Protein AF-A0A376KJU6-F1 (afdb_monomer)

Structure (mmCIF, N/CA/C/O backbone):
data_AF-A0A376KJU6-F1
#
_entry.id   AF-A0A376KJU6-F1
#
loop_
_atom_site.group_PDB
_atom_site.id
_atom_site.type_symbol
_atom_site.label_atom_id
_atom_site.label_alt_id
_atom_site.label_comp_id
_atom_site.label_asym_id
_atom_site.label_entity_id
_atom_site.label_seq_id
_atom_site.pdbx_PDB_ins_code
_atom_site.Cartn_x
_atom_site.Cartn_y
_atom_site.Cartn_z
_atom_site.occupancy
_atom_site.B_iso_or_equiv
_atom_site.auth_seq_id
_atom_site.auth_comp_id
_atom_site.auth_asym_id
_atom_site.auth_atom_id
_atom_site.pdbx_PDB_model_num
ATOM 1 N N . MET A 1 1 ? -29.543 -11.548 31.872 1.00 38.09 1 MET A N 1
ATOM 2 C CA . MET A 1 1 ? -29.507 -11.248 30.421 1.00 38.09 1 MET A CA 1
ATOM 3 C C . MET A 1 1 ? -29.127 -9.783 30.228 1.00 38.09 1 MET A C 1
ATOM 5 O O . MET A 1 1 ? -29.983 -8.922 30.376 1.00 38.09 1 MET A O 1
ATOM 9 N N . ARG A 1 2 ? -27.843 -9.472 29.998 1.00 49.00 2 ARG A N 1
ATOM 10 C CA . ARG A 1 2 ? -27.396 -8.088 29.753 1.00 49.00 2 ARG A CA 1
ATOM 11 C C . ARG A 1 2 ? -27.565 -7.763 28.267 1.00 49.00 2 ARG A C 1
ATOM 13 O O . ARG A 1 2 ? -26.957 -8.410 27.420 1.00 49.00 2 ARG A O 1
ATO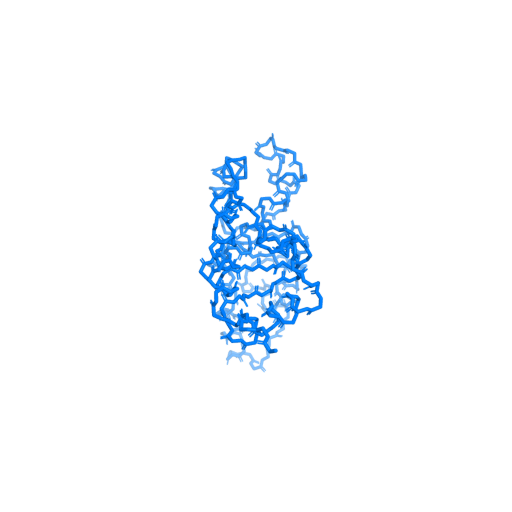M 20 N N . ARG A 1 3 ? -28.429 -6.789 27.960 1.00 47.38 3 ARG A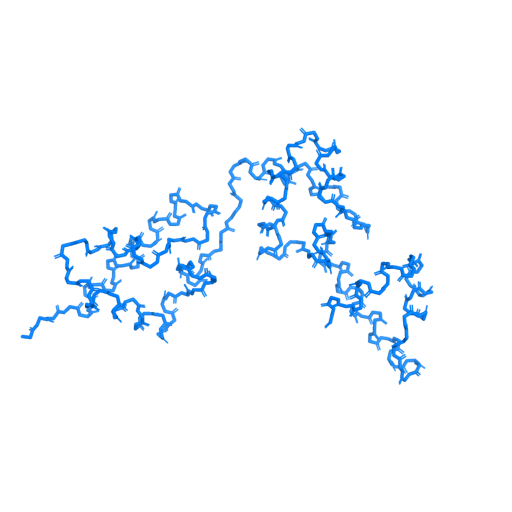 N 1
ATOM 21 C CA . ARG A 1 3 ? -28.580 -6.188 26.628 1.00 47.38 3 ARG A CA 1
ATOM 22 C C . ARG A 1 3 ? -27.303 -5.403 26.305 1.00 47.38 3 ARG A C 1
ATOM 24 O O . ARG A 1 3 ? -27.213 -4.239 26.669 1.00 47.38 3 ARG A O 1
ATOM 31 N N . LEU A 1 4 ? -26.333 -6.036 25.651 1.00 55.53 4 LEU A N 1
ATOM 32 C CA . LEU A 1 4 ? -25.157 -5.354 25.100 1.00 55.53 4 LEU A CA 1
ATOM 33 C C . LEU A 1 4 ? -25.143 -5.116 23.568 1.00 55.53 4 LEU A C 1
ATOM 35 O O . LEU A 1 4 ? -24.264 -4.377 23.136 1.00 55.53 4 LEU A O 1
ATOM 39 N N . PRO A 1 5 ? -26.034 -5.667 22.707 1.00 56.03 5 PRO A N 1
ATOM 40 C CA . PRO A 1 5 ? -25.669 -5.773 21.292 1.00 56.03 5 PRO A CA 1
ATOM 41 C C . PRO A 1 5 ? -25.723 -4.454 20.508 1.00 56.03 5 PRO A C 1
ATOM 43 O O . PRO A 1 5 ? -24.970 -4.304 19.563 1.00 56.03 5 PRO A O 1
ATOM 46 N N . LEU A 1 6 ? -26.574 -3.486 20.872 1.00 60.09 6 LEU A N 1
ATOM 47 C CA . LEU A 1 6 ? -26.764 -2.278 20.047 1.00 60.09 6 LEU A CA 1
ATOM 48 C C . LEU A 1 6 ? -25.939 -1.075 20.526 1.00 60.09 6 LEU A C 1
ATOM 50 O O . LEU A 1 6 ? -25.341 -0.380 19.713 1.00 60.09 6 LEU A O 1
ATOM 54 N N . ALA A 1 7 ? -25.857 -0.851 21.841 1.00 69.50 7 ALA A N 1
ATOM 55 C CA . ALA A 1 7 ? -25.076 0.260 22.394 1.00 69.50 7 ALA A CA 1
ATOM 56 C C . ALA A 1 7 ? -23.557 0.013 22.307 1.00 69.50 7 ALA A C 1
ATOM 58 O O . ALA A 1 7 ? -22.789 0.958 22.140 1.00 69.50 7 ALA A O 1
ATOM 59 N N . GLY A 1 8 ? -23.127 -1.253 22.398 1.00 76.25 8 GLY A N 1
ATOM 60 C CA . GLY A 1 8 ? -21.720 -1.635 22.262 1.00 76.25 8 GLY A CA 1
ATOM 61 C C . GLY A 1 8 ? -21.186 -1.423 20.844 1.00 76.25 8 GLY A C 1
ATOM 62 O O . GLY A 1 8 ? -20.090 -0.894 20.692 1.00 76.25 8 GLY A O 1
ATOM 63 N N . ASN A 1 9 ? -21.984 -1.757 19.821 1.00 85.00 9 ASN A N 1
ATOM 64 C CA . ASN A 1 9 ? -21.596 -1.604 18.415 1.00 85.00 9 ASN A CA 1
ATOM 65 C C . ASN A 1 9 ? -21.314 -0.147 18.055 1.00 85.00 9 ASN A C 1
ATOM 67 O O . ASN A 1 9 ? -20.234 0.149 17.553 1.00 85.00 9 ASN A O 1
ATOM 71 N N . GLY A 1 10 ? -22.250 0.760 18.365 1.00 88.88 10 GLY A N 1
ATOM 72 C CA . GLY A 1 10 ? -22.071 2.189 18.087 1.00 88.88 10 GLY A CA 1
ATOM 73 C C . GLY A 1 10 ? -20.802 2.734 18.742 1.00 88.88 10 GLY A C 1
ATOM 74 O O . GLY A 1 10 ? -19.974 3.344 18.079 1.00 88.88 10 GLY A O 1
ATOM 75 N N . LYS A 1 11 ? -20.560 2.378 20.011 1.00 92.25 11 LYS A N 1
ATOM 76 C CA . LYS A 1 11 ? -19.362 2.824 20.730 1.00 92.25 11 LYS A CA 1
ATOM 77 C C . LYS A 1 11 ? -18.054 2.299 20.127 1.00 92.25 11 LYS A C 1
ATOM 79 O O . LYS A 1 11 ? -17.064 3.029 20.119 1.00 92.25 11 LYS A O 1
ATOM 84 N N . ILE A 1 12 ? -18.026 1.057 19.639 1.00 94.25 12 ILE A N 1
ATOM 85 C CA . ILE A 1 12 ? -16.854 0.498 18.948 1.00 94.25 12 ILE A CA 1
ATOM 86 C C . ILE A 1 12 ? -16.606 1.239 17.629 1.00 94.25 12 ILE A C 1
ATOM 88 O O . ILE A 1 12 ? -15.467 1.628 17.381 1.00 94.25 12 ILE A O 1
ATOM 92 N N . LEU A 1 13 ? -17.646 1.468 16.820 1.00 94.50 13 LEU A N 1
ATOM 93 C CA . LEU A 1 13 ? -17.521 2.179 15.542 1.00 94.50 13 LEU A CA 1
ATOM 94 C C . LEU A 1 13 ? -17.066 3.628 15.740 1.00 94.50 13 LEU A C 1
ATOM 96 O O . LEU A 1 13 ? -16.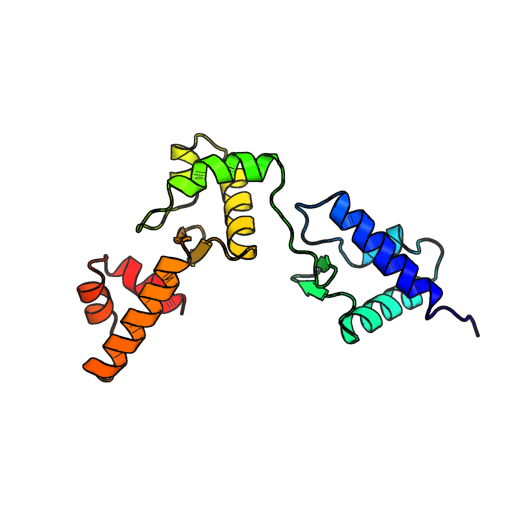116 4.048 15.088 1.00 94.50 13 LEU A O 1
ATOM 100 N N . ASP A 1 14 ? -17.659 4.352 16.691 1.00 94.69 14 ASP A N 1
ATOM 101 C CA . ASP A 1 14 ? -17.291 5.740 16.996 1.00 94.69 14 ASP A CA 1
ATOM 102 C C . ASP A 1 14 ? -15.840 5.842 17.492 1.00 94.69 14 ASP A C 1
ATOM 104 O O . ASP A 1 14 ? -15.083 6.731 17.092 1.00 94.69 14 ASP A O 1
ATOM 108 N N . THR A 1 15 ? -15.419 4.895 18.339 1.00 95.31 15 THR A N 1
ATOM 109 C CA . THR A 1 15 ? -14.033 4.820 18.829 1.00 95.31 15 THR A CA 1
ATOM 110 C C . THR A 1 15 ? -13.061 4.536 17.686 1.00 95.31 15 THR A C 1
ATOM 112 O O . THR A 1 15 ? -11.984 5.129 17.626 1.00 95.31 15 THR A O 1
ATOM 115 N N . LEU A 1 16 ? -13.434 3.637 16.774 1.00 93.88 16 LEU A N 1
ATOM 116 C CA . LEU A 1 16 ? -12.627 3.281 15.614 1.00 93.88 16 LEU A CA 1
ATOM 117 C C . LEU A 1 16 ? -12.527 4.449 14.617 1.00 93.88 16 LEU A C 1
ATOM 119 O O . LEU A 1 16 ? -11.437 4.729 14.126 1.00 93.88 16 LEU A O 1
ATOM 123 N N . ALA A 1 17 ? -13.619 5.182 14.383 1.00 92.62 17 ALA A N 1
ATOM 124 C CA . ALA A 1 17 ? -13.624 6.407 13.580 1.00 92.62 17 ALA A CA 1
ATOM 125 C C . ALA A 1 17 ? -12.705 7.480 14.185 1.00 92.62 17 ALA A C 1
ATOM 127 O O . ALA A 1 17 ? -11.826 8.001 13.500 1.00 92.62 17 ALA A O 1
ATOM 128 N N . THR A 1 18 ? -12.834 7.729 15.492 1.00 93.81 18 THR A 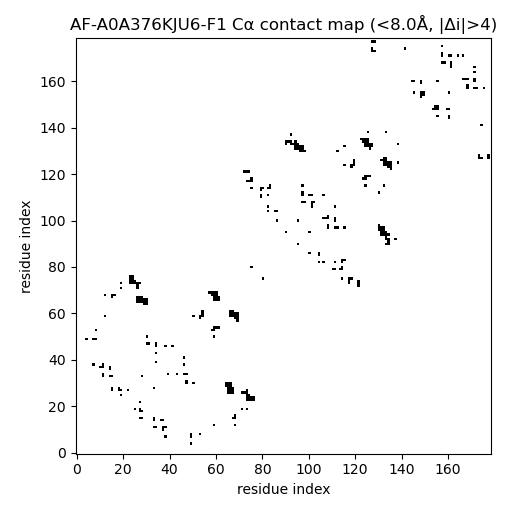N 1
ATOM 129 C CA . THR A 1 18 ? -11.978 8.680 16.224 1.00 93.81 18 THR A CA 1
ATOM 130 C C . THR A 1 18 ? -10.500 8.296 16.122 1.00 93.81 18 THR A C 1
ATOM 132 O O . THR A 1 18 ? -9.643 9.160 15.946 1.00 93.81 18 THR A O 1
ATOM 135 N N . TYR A 1 19 ? -10.183 6.999 16.199 1.00 92.12 19 TYR A N 1
ATOM 136 C CA . TYR A 1 19 ? -8.812 6.523 16.034 1.00 92.12 19 TYR A CA 1
ATOM 137 C C . TYR A 1 19 ? -8.257 6.839 14.650 1.00 92.12 19 TYR A C 1
ATOM 139 O O . TYR A 1 19 ? -7.151 7.354 14.544 1.00 92.12 19 TYR A O 1
ATOM 147 N N . HIS A 1 20 ? -9.018 6.561 13.592 1.00 89.38 20 HIS A N 1
ATOM 148 C CA . HIS A 1 20 ? -8.584 6.847 12.226 1.00 89.38 20 HIS A CA 1
ATOM 149 C C . HIS A 1 20 ? -8.387 8.340 11.968 1.00 89.38 20 HIS A C 1
ATOM 151 O O . HIS A 1 20 ? -7.469 8.718 11.246 1.00 89.38 20 HIS A O 1
ATOM 157 N N . GLU A 1 21 ? -9.203 9.204 12.575 1.00 86.38 21 GLU A N 1
ATOM 158 C CA . GLU A 1 21 ? -9.012 10.653 12.477 1.00 86.38 21 GLU A CA 1
ATOM 159 C C . GLU A 1 21 ? -7.711 11.117 13.139 1.00 86.38 21 GLU A C 1
ATOM 161 O O . GLU A 1 21 ? -7.051 12.015 12.610 1.00 86.38 21 GLU A O 1
ATOM 166 N N . GLN A 1 22 ? -7.344 10.497 14.265 1.00 86.62 22 GLN A N 1
ATOM 167 C CA . GLN A 1 22 ? -6.120 10.785 15.021 1.00 86.62 22 GLN A CA 1
ATOM 168 C C . GLN A 1 22 ? -4.868 10.153 14.395 1.00 86.62 22 GLN A C 1
ATOM 170 O O . GLN A 1 22 ? -3.781 10.713 14.513 1.00 86.62 22 GLN A O 1
ATOM 175 N N . HIS A 1 23 ? -5.026 9.014 13.720 1.00 83.06 23 HIS A N 1
ATOM 176 C CA . HIS A 1 23 ? -3.956 8.181 13.171 1.00 83.06 23 HIS A CA 1
ATOM 177 C C . HIS A 1 23 ? -4.234 7.855 11.699 1.00 83.06 23 HIS A C 1
ATOM 179 O O . HIS A 1 23 ? -4.439 6.700 11.322 1.00 83.06 23 HIS A O 1
ATOM 185 N N . ARG A 1 24 ? -4.294 8.892 10.855 1.00 76.31 24 ARG A N 1
ATOM 186 C CA . ARG A 1 24 ? -4.692 8.765 9.436 1.00 76.31 24 ARG A CA 1
ATOM 187 C C . ARG A 1 24 ? -3.751 7.895 8.610 1.00 76.31 24 ARG A C 1
ATOM 189 O O . ARG A 1 24 ? -4.155 7.370 7.577 1.00 76.31 24 ARG A O 1
ATOM 196 N N . ASP A 1 25 ? -2.512 7.782 9.051 1.00 71.62 25 ASP A N 1
ATOM 197 C CA . ASP A 1 25 ? -1.435 7.006 8.453 1.00 71.62 25 ASP A CA 1
ATOM 198 C C . ASP A 1 25 ? -1.398 5.551 8.931 1.00 71.62 25 ASP A C 1
ATOM 200 O O . ASP A 1 25 ? -0.737 4.710 8.319 1.00 71.62 25 ASP A O 1
ATOM 204 N N . GLU A 1 26 ? -2.136 5.222 9.992 1.00 80.38 26 GLU A N 1
ATOM 205 C CA . GLU A 1 26 ? -2.237 3.855 10.473 1.00 80.38 26 GLU A CA 1
ATOM 206 C C . GLU A 1 26 ? -3.371 3.093 9.765 1.00 80.38 26 GLU A C 1
ATOM 208 O O . GLU A 1 26 ? -4.462 3.631 9.543 1.00 80.38 26 GLU A O 1
ATOM 213 N N . PRO A 1 27 ? -3.165 1.796 9.458 1.00 80.94 27 PRO A N 1
ATOM 214 C CA . PRO A 1 27 ? -4.209 0.940 8.898 1.00 80.94 27 PRO A CA 1
ATOM 215 C C . PRO A 1 27 ? -5.389 0.749 9.852 1.00 80.94 27 PRO A C 1
ATOM 217 O O . PRO A 1 27 ? -6.438 0.320 9.400 1.00 80.94 27 PRO A O 1
ATOM 220 N N . GLY A 1 28 ? -5.221 1.046 11.141 1.00 89.62 28 GLY A N 1
ATOM 221 C CA . GLY A 1 28 ? -6.227 0.911 12.189 1.00 89.62 28 GLY A CA 1
ATOM 222 C C . GLY A 1 28 ? -5.639 0.234 13.429 1.00 89.62 28 GLY A C 1
ATOM 223 O O . GLY A 1 28 ? -4.474 -0.156 13.419 1.00 89.62 28 GLY A O 1
ATOM 224 N N . PRO A 1 29 ? -6.381 0.102 14.538 1.00 92.62 29 PRO A N 1
ATOM 225 C CA . PRO A 1 29 ? -5.883 -0.536 15.747 1.00 92.62 29 PRO A CA 1
ATOM 226 C C . PRO A 1 29 ? -5.950 -2.068 15.660 1.00 92.62 29 PRO A C 1
ATOM 228 O O . PRO A 1 29 ? -6.779 -2.658 14.970 1.00 92.62 29 PRO A O 1
ATOM 231 N N . GLY A 1 30 ? -5.104 -2.744 16.439 1.00 90.56 30 GLY A N 1
ATOM 232 C CA . GLY A 1 30 ? -5.246 -4.181 16.680 1.00 90.56 30 GLY A CA 1
ATOM 233 C C . GLY A 1 30 ? -6.442 -4.503 17.587 1.00 90.56 30 GLY A C 1
ATOM 234 O O . GLY A 1 30 ? -6.888 -3.669 18.379 1.00 90.56 30 GLY A O 1
ATOM 235 N N . ARG A 1 31 ? -6.917 -5.751 17.537 1.00 92.19 31 ARG A N 1
ATOM 236 C CA . ARG A 1 31 ? -8.136 -6.209 18.234 1.00 92.19 31 ARG A CA 1
ATOM 237 C C . ARG A 1 31 ? -8.178 -5.888 19.734 1.00 92.19 31 ARG A C 1
ATOM 239 O O . ARG A 1 31 ? -9.131 -5.281 20.214 1.00 92.19 31 ARG A O 1
ATOM 246 N N . GLU A 1 32 ? -7.118 -6.226 20.467 1.00 92.69 32 GLU A N 1
ATOM 247 C CA . GLU A 1 32 ? -7.053 -5.975 21.916 1.00 92.69 32 GLU A CA 1
ATOM 248 C C . GLU A 1 32 ? -6.894 -4.484 22.252 1.00 92.69 32 GLU A C 1
ATOM 250 O O . GLU A 1 32 ? -7.300 -4.008 23.313 1.00 92.69 32 GLU A O 1
ATOM 255 N N . ARG A 1 33 ? -6.307 -3.706 21.335 1.00 93.94 33 ARG A N 1
ATOM 256 C CA . ARG A 1 33 ? -6.212 -2.251 21.479 1.00 93.94 33 ARG A CA 1
ATOM 257 C C . ARG A 1 33 ? -7.595 -1.619 21.345 1.00 93.94 33 ARG A C 1
ATOM 259 O O . ARG A 1 33 ? -7.973 -0.842 22.217 1.00 93.94 33 ARG A O 1
ATOM 266 N N . LEU A 1 34 ? -8.363 -2.021 20.329 1.00 94.56 34 LEU A N 1
ATOM 267 C CA . LEU A 1 34 ? -9.723 -1.531 20.106 1.00 94.56 34 LEU A CA 1
ATOM 268 C C . LEU A 1 34 ? -10.637 -1.826 21.302 1.00 94.56 34 LEU A C 1
ATOM 270 O O . LEU A 1 34 ? -11.342 -0.931 21.764 1.00 94.56 34 LEU A O 1
ATOM 274 N N . ARG A 1 35 ? -10.562 -3.038 21.870 1.00 94.69 35 ARG A N 1
ATOM 275 C CA . ARG A 1 35 ? -11.285 -3.388 23.104 1.00 94.69 35 ARG A CA 1
ATOM 276 C C . ARG A 1 35 ? -10.966 -2.412 24.240 1.00 94.69 35 ARG A C 1
ATOM 278 O O . ARG A 1 35 ? -11.885 -1.846 24.832 1.00 94.69 35 ARG A O 1
ATOM 285 N N . ARG A 1 36 ? -9.677 -2.212 24.543 1.00 94.75 36 ARG A N 1
ATOM 286 C CA . ARG A 1 36 ? -9.236 -1.328 25.638 1.00 94.75 36 ARG A CA 1
ATOM 287 C C . ARG A 1 36 ? -9.660 0.125 25.433 1.00 94.75 36 ARG A C 1
ATOM 289 O O . ARG A 1 36 ? -9.892 0.819 26.415 1.00 94.75 36 ARG A O 1
ATOM 296 N N . MET A 1 37 ? -9.766 0.579 24.189 1.00 94.00 37 MET A N 1
ATOM 297 C CA . MET A 1 37 ? -10.217 1.936 23.883 1.00 94.00 37 MET A CA 1
ATOM 298 C C . MET A 1 37 ? -11.738 2.088 23.991 1.00 94.00 37 MET A C 1
ATOM 300 O O . MET A 1 37 ? -12.212 3.054 24.581 1.00 94.00 37 MET A O 1
ATOM 304 N N . ALA A 1 38 ? -12.506 1.142 23.446 1.00 93.94 38 ALA A N 1
ATOM 305 C CA . ALA A 1 38 ? -13.958 1.276 23.346 1.00 93.94 38 ALA A CA 1
ATOM 306 C C . ALA A 1 38 ? -14.685 0.870 24.640 1.00 93.94 38 ALA A C 1
ATOM 308 O O . ALA A 1 38 ? -15.600 1.561 25.103 1.00 93.94 38 ALA A O 1
ATOM 309 N N . LEU A 1 39 ? -14.302 -0.271 25.224 1.00 93.31 39 LEU A N 1
ATOM 310 C CA . LEU A 1 39 ? -15.032 -0.938 26.309 1.00 93.31 39 LEU A CA 1
ATOM 311 C C . LEU A 1 39 ? -14.071 -1.580 27.341 1.00 93.31 39 LEU A C 1
ATOM 313 O O . LEU A 1 39 ? -14.135 -2.788 27.572 1.00 93.31 39 LEU A O 1
ATOM 317 N N . PRO A 1 40 ? -13.185 -0.805 28.004 1.00 93.12 40 PRO A N 1
ATOM 318 C CA . PRO A 1 40 ? -12.166 -1.355 28.910 1.00 93.12 40 PRO A CA 1
ATOM 319 C C . PRO A 1 40 ? -12.725 -2.030 30.170 1.00 93.12 40 PRO A C 1
ATOM 321 O O . PRO A 1 40 ? -12.062 -2.885 30.747 1.00 93.12 40 PRO A O 1
ATOM 324 N N . MET A 1 41 ? -13.918 -1.630 30.621 1.00 92.00 41 MET A N 1
ATOM 325 C CA . MET A 1 41 ? -14.543 -2.140 31.851 1.00 92.00 41 MET A CA 1
ATOM 326 C C . MET A 1 41 ? -15.454 -3.353 31.615 1.00 92.00 41 MET A C 1
ATOM 328 O O . MET A 1 41 ? -15.972 -3.920 32.575 1.00 92.00 41 MET A O 1
ATOM 332 N N . GLU A 1 42 ? -15.680 -3.726 30.356 1.00 91.44 42 GLU A N 1
ATOM 333 C CA . GLU A 1 42 ? -16.529 -4.859 29.998 1.00 91.44 42 GLU A CA 1
ATOM 334 C C . GLU A 1 42 ? -15.733 -6.170 29.966 1.00 91.44 42 GLU A C 1
ATOM 336 O O . GLU A 1 42 ? -14.500 -6.190 29.855 1.00 91.44 42 GLU A O 1
ATOM 341 N N . ASP A 1 43 ? -16.470 -7.278 30.045 1.00 92.50 43 ASP A N 1
ATOM 342 C CA . ASP A 1 43 ? -15.906 -8.619 29.934 1.00 92.50 43 ASP A CA 1
ATOM 343 C C . ASP A 1 43 ? -15.201 -8.810 28.583 1.00 92.50 43 ASP A C 1
ATOM 345 O O . ASP A 1 43 ? -15.765 -8.546 27.517 1.00 92.50 43 ASP A O 1
ATOM 349 N N . GLU A 1 44 ? -13.956 -9.275 28.636 1.00 91.94 44 GLU A N 1
ATOM 350 C CA . GLU A 1 44 ? -13.096 -9.418 27.464 1.00 91.94 44 GLU A CA 1
ATOM 351 C C . GLU A 1 44 ? -13.697 -10.344 26.409 1.00 91.94 44 GLU A C 1
ATOM 353 O O . GLU A 1 44 ? -13.760 -9.981 25.233 1.00 91.94 44 GLU A O 1
ATOM 358 N N . ALA A 1 45 ? -14.187 -11.514 26.824 1.00 91.81 45 ALA A N 1
ATOM 359 C CA . ALA A 1 45 ? -14.711 -12.509 25.901 1.00 91.81 45 ALA A CA 1
ATOM 360 C C . ALA A 1 45 ? -15.955 -11.983 25.177 1.00 91.81 45 ALA A C 1
ATOM 362 O O . ALA A 1 45 ? -16.110 -12.203 23.974 1.00 91.81 45 ALA A O 1
ATOM 363 N N . LEU A 1 46 ? -16.814 -11.237 25.881 1.00 92.25 46 LEU A N 1
ATOM 364 C CA . LEU A 1 46 ? -18.000 -10.627 25.280 1.00 92.25 46 LEU A CA 1
ATOM 365 C C . LEU A 1 46 ? -17.654 -9.531 24.269 1.00 92.25 46 LEU A C 1
ATOM 367 O O . LEU A 1 46 ? -18.257 -9.497 23.195 1.00 92.25 46 LEU A O 1
ATOM 371 N N . VAL A 1 47 ? -16.693 -8.654 24.575 1.00 92.56 47 VAL A N 1
ATOM 372 C CA . VAL A 1 47 ? -16.296 -7.579 23.648 1.00 92.56 47 VAL A CA 1
ATOM 373 C C . VAL A 1 47 ? -15.589 -8.144 22.419 1.00 92.56 47 VAL A C 1
ATOM 375 O O . VAL A 1 47 ? -15.883 -7.727 21.302 1.00 92.56 47 VAL A O 1
ATOM 378 N N . LEU A 1 48 ? -14.697 -9.122 22.591 1.00 92.50 48 LEU A N 1
ATOM 379 C CA . LEU A 1 48 ? -14.015 -9.756 21.462 1.00 92.50 48 LEU A CA 1
ATOM 380 C C . LEU A 1 48 ? -14.993 -10.520 20.561 1.00 92.50 48 LEU A C 1
ATOM 382 O O . LEU A 1 48 ? -14.897 -10.414 19.340 1.00 92.50 48 LEU A O 1
ATOM 386 N N . LEU A 1 49 ? -15.971 -11.226 21.141 1.00 93.44 49 LEU A N 1
ATOM 387 C CA . LEU A 1 49 ? -17.040 -11.868 20.372 1.00 93.44 49 LEU A CA 1
ATOM 388 C C . LEU A 1 49 ? -17.886 -10.842 19.605 1.00 93.44 49 LEU A C 1
ATOM 390 O O . LEU A 1 49 ? -18.310 -11.111 18.484 1.00 93.44 49 LEU A O 1
ATOM 394 N N . LEU A 1 50 ? -18.135 -9.668 20.192 1.00 93.19 50 LEU A N 1
ATOM 395 C CA . LEU A 1 50 ? -18.856 -8.585 19.526 1.00 93.19 50 LEU A CA 1
ATOM 396 C C . LEU A 1 50 ? -18.079 -8.045 18.320 1.00 93.19 50 LEU A C 1
ATOM 398 O O . LEU A 1 50 ? -18.660 -7.899 17.250 1.00 93.19 50 LEU A O 1
ATOM 402 N N . ILE A 1 51 ? -16.771 -7.816 18.473 1.00 93.00 51 ILE A N 1
ATOM 403 C CA . ILE A 1 51 ? -15.893 -7.378 17.378 1.00 93.00 51 ILE A CA 1
ATOM 404 C C . ILE A 1 51 ? -15.885 -8.408 16.242 1.00 93.00 51 ILE A C 1
ATOM 406 O O . ILE A 1 51 ? -15.980 -8.022 15.080 1.00 93.00 51 ILE A O 1
ATOM 410 N N . GLU A 1 52 ? -15.830 -9.710 16.545 1.00 92.62 52 GLU A N 1
ATOM 411 C CA . GLU A 1 52 ? -15.921 -10.737 15.495 1.00 92.62 52 GLU A CA 1
ATOM 412 C C . GLU A 1 52 ? -17.273 -10.714 14.780 1.00 92.62 52 GLU A C 1
ATOM 414 O O . GLU A 1 52 ? -17.302 -10.776 13.555 1.00 92.62 52 GLU A O 1
ATOM 419 N N . LYS A 1 53 ? -18.385 -10.525 15.501 1.00 93.12 53 LYS A N 1
ATOM 420 C CA . LYS A 1 53 ? -19.701 -10.368 14.860 1.00 93.12 53 LYS A CA 1
ATOM 421 C C . LYS A 1 53 ? -19.766 -9.153 13.937 1.00 93.12 53 LYS A C 1
ATOM 423 O O . LYS A 1 53 ? -20.377 -9.237 12.879 1.00 93.12 53 LYS A O 1
ATOM 428 N N . MET A 1 54 ? -19.135 -8.045 14.323 1.00 93.25 54 MET A N 1
ATOM 429 C CA . MET A 1 54 ? -19.038 -6.841 13.487 1.00 93.25 54 MET A CA 1
ATOM 430 C C . MET A 1 54 ? -18.132 -7.048 12.266 1.00 93.25 54 MET A C 1
ATOM 432 O O . MET A 1 54 ? -18.325 -6.426 11.224 1.00 93.25 54 MET A O 1
ATOM 436 N N . ARG A 1 55 ? -17.147 -7.945 12.375 1.00 92.81 55 ARG A N 1
ATOM 437 C CA . ARG A 1 55 ? -16.320 -8.365 11.241 1.00 92.81 55 ARG A CA 1
ATOM 438 C C . ARG A 1 55 ? -17.091 -9.262 10.276 1.00 92.81 55 ARG A C 1
ATOM 440 O O . ARG A 1 55 ? -16.954 -9.120 9.067 1.00 92.81 55 ARG A O 1
ATOM 447 N N . GLU A 1 56 ? -17.917 -10.162 10.804 1.00 91.44 56 GLU A N 1
ATOM 448 C CA . GLU A 1 56 ? -18.806 -11.021 10.014 1.00 91.44 56 GLU A CA 1
ATOM 449 C C . GLU A 1 56 ? -19.908 -10.225 9.296 1.00 91.44 56 GLU A C 1
ATOM 451 O O . GLU A 1 56 ? -20.258 -10.570 8.169 1.00 91.44 56 GLU A O 1
ATOM 456 N N . SER A 1 57 ? -20.434 -9.154 9.908 1.00 92.06 57 SER A N 1
ATOM 457 C CA . SER A 1 57 ? -21.424 -8.266 9.276 1.00 92.06 57 SER A CA 1
ATOM 458 C C . SER A 1 57 ? -20.830 -7.301 8.247 1.00 92.06 57 SER A C 1
ATOM 460 O O . SER A 1 57 ? -21.578 -6.742 7.449 1.00 92.06 57 SER A O 1
ATOM 462 N N . GLY A 1 58 ? -19.506 -7.116 8.244 1.00 89.25 58 GLY A N 1
ATOM 463 C CA . GLY A 1 58 ? -18.809 -6.180 7.361 1.00 89.25 58 GLY A CA 1
ATOM 464 C C . GLY A 1 58 ? -18.771 -4.735 7.867 1.00 89.25 58 GLY A C 1
ATOM 465 O O . GLY A 1 58 ? -18.273 -3.871 7.153 1.00 89.25 58 GLY A O 1
ATOM 466 N N . ASP A 1 59 ? -19.236 -4.466 9.092 1.00 92.50 59 ASP A N 1
ATOM 467 C CA . ASP A 1 59 ? -19.145 -3.135 9.714 1.00 92.50 59 ASP A CA 1
ATOM 468 C C . ASP A 1 59 ? -17.688 -2.755 10.044 1.00 92.50 59 ASP A C 1
ATOM 470 O O . ASP A 1 59 ? -17.333 -1.578 10.103 1.00 92.50 59 ASP A O 1
ATOM 474 N N . ILE A 1 60 ? -16.837 -3.762 10.272 1.00 93.44 60 ILE A N 1
ATOM 475 C CA . ILE A 1 60 ? -15.392 -3.628 10.477 1.00 93.44 60 ILE A CA 1
ATOM 476 C C . ILE A 1 60 ? -14.684 -4.606 9.542 1.00 93.44 60 ILE A C 1
ATOM 478 O O . ILE A 1 60 ? -15.000 -5.794 9.509 1.00 93.44 60 ILE A O 1
ATOM 482 N N . LEU A 1 61 ? -13.674 -4.133 8.824 1.00 89.19 61 LEU A N 1
ATOM 483 C CA . LEU A 1 61 ? -12.792 -4.976 8.028 1.00 89.19 61 LEU A CA 1
ATOM 484 C C . LEU A 1 61 ? -11.489 -5.243 8.772 1.00 89.19 61 LEU A C 1
ATOM 486 O O . LEU A 1 61 ? -11.104 -4.515 9.689 1.00 89.19 61 LEU A O 1
ATOM 490 N N . SER A 1 62 ? -10.805 -6.317 8.376 1.00 86.19 62 SER A N 1
ATOM 491 C CA . SER A 1 62 ? -9.471 -6.600 8.882 1.00 86.19 62 SER A CA 1
ATOM 492 C C . SER A 1 62 ? -8.490 -6.934 7.777 1.00 86.19 62 SER A C 1
ATOM 494 O O . SER A 1 62 ? -8.761 -7.789 6.935 1.00 86.19 62 SER A O 1
ATOM 496 N N . HIS A 1 63 ? -7.316 -6.312 7.845 1.00 77.44 63 HIS A N 1
ATOM 497 C CA . HIS A 1 63 ? -6.195 -6.594 6.964 1.00 77.44 63 HIS A CA 1
ATOM 498 C C . HIS A 1 63 ? -4.929 -6.821 7.796 1.00 77.44 63 HIS A C 1
ATOM 500 O O . HIS A 1 63 ? -4.542 -5.977 8.600 1.00 77.44 63 HIS A O 1
ATOM 506 N N . HIS A 1 64 ? -4.301 -7.993 7.654 1.00 76.00 64 HIS A N 1
ATOM 507 C CA . HIS A 1 64 ? -3.123 -8.413 8.436 1.00 76.00 64 HIS A CA 1
ATOM 508 C C . HIS A 1 64 ? -3.247 -8.227 9.967 1.00 76.00 64 HIS A C 1
ATOM 510 O O . HIS A 1 64 ? -2.259 -7.956 10.646 1.00 76.00 64 HIS A O 1
ATOM 516 N N . GLY A 1 65 ? -4.454 -8.385 10.525 1.00 78.31 65 GLY A N 1
ATOM 517 C CA . GLY A 1 65 ? -4.712 -8.252 11.966 1.00 78.31 65 GLY A CA 1
ATOM 518 C C . GLY A 1 65 ? -4.997 -6.824 12.448 1.00 78.31 65 GLY A C 1
ATOM 519 O O . GLY A 1 65 ? -5.299 -6.634 13.629 1.00 78.31 65 GLY A O 1
ATOM 520 N N . TRP A 1 66 ? -4.956 -5.840 11.550 1.00 88.56 66 TRP A N 1
ATOM 521 C CA . TRP A 1 66 ? -5.442 -4.483 11.791 1.00 88.56 66 TRP A CA 1
ATOM 522 C C . TRP A 1 66 ? -6.938 -4.424 11.537 1.00 88.56 66 TRP A C 1
ATOM 524 O O . TRP A 1 66 ? -7.409 -5.045 10.586 1.00 88.56 66 TRP A O 1
ATOM 534 N N . LEU A 1 67 ? -7.681 -3.730 12.393 1.00 91.56 67 LEU A N 1
ATOM 535 C CA . LEU A 1 67 ? -9.118 -3.521 12.244 1.00 91.56 67 LEU A CA 1
ATOM 536 C C . LEU A 1 67 ? -9.368 -2.117 11.723 1.00 91.56 67 LEU A C 1
ATOM 538 O O . LEU A 1 67 ? -8.786 -1.180 12.251 1.00 91.56 67 LEU A O 1
ATOM 542 N N . HIS A 1 68 ? -10.253 -1.962 10.748 1.00 92.00 68 HIS A N 1
ATOM 543 C CA . HIS A 1 68 ? -10.593 -0.652 10.209 1.00 92.00 68 HIS A CA 1
ATOM 544 C C . HIS A 1 68 ? -12.036 -0.581 9.727 1.00 92.00 68 HIS A C 1
ATOM 546 O O . HIS A 1 68 ? -12.698 -1.599 9.532 1.00 92.00 68 HIS A O 1
ATOM 552 N N . LEU A 1 69 ? -12.535 0.638 9.547 1.00 92.31 69 LEU A N 1
ATOM 553 C CA . LEU A 1 69 ? -13.833 0.860 8.925 1.00 92.31 69 LEU A CA 1
ATOM 554 C C . LEU A 1 69 ? -13.701 0.574 7.423 1.00 92.31 69 LEU A C 1
ATOM 556 O O . LEU A 1 69 ? -12.631 0.837 6.868 1.00 92.31 69 LEU A O 1
ATOM 560 N N . PRO A 1 70 ? -14.757 0.084 6.752 1.00 86.00 70 PRO A N 1
ATOM 561 C CA . PRO A 1 70 ? -14.732 -0.183 5.313 1.00 86.00 70 PRO A CA 1
ATOM 562 C C . PRO A 1 70 ? -14.246 1.006 4.477 1.00 86.00 70 PRO A C 1
ATOM 564 O O . PRO A 1 70 ? -13.501 0.825 3.516 1.00 86.00 70 PRO A O 1
ATOM 567 N N . ASP A 1 71 ? -14.610 2.220 4.896 1.00 82.25 71 ASP A N 1
ATOM 568 C CA . ASP A 1 71 ? -14.247 3.461 4.211 1.00 82.25 71 ASP A CA 1
ATOM 569 C C . ASP A 1 71 ? -12.870 4.012 4.622 1.00 82.25 71 ASP A C 1
ATOM 571 O O . ASP A 1 71 ? -12.355 4.926 3.973 1.00 82.25 71 ASP A O 1
ATOM 575 N N . HIS A 1 72 ? -12.243 3.469 5.676 1.00 81.38 72 HIS A N 1
ATOM 576 C CA . HIS A 1 72 ? -10.903 3.894 6.080 1.00 81.38 72 HIS A CA 1
ATOM 577 C C . HIS A 1 72 ? -9.860 3.287 5.154 1.00 81.38 72 HIS A C 1
ATOM 579 O O . HIS A 1 72 ? -9.610 2.080 5.159 1.00 81.38 72 HIS A O 1
ATOM 585 N N . LYS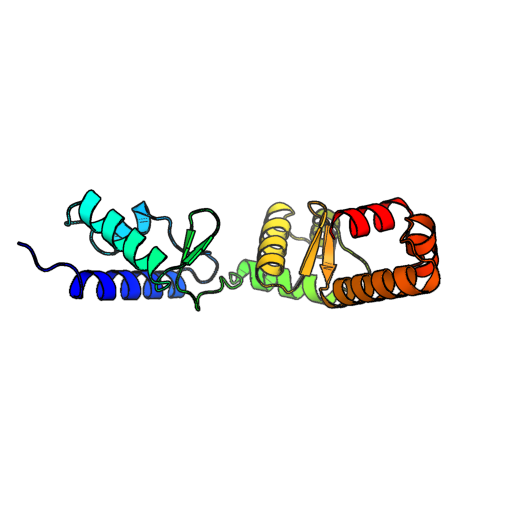 A 1 73 ? -9.214 4.158 4.389 1.00 68.81 73 LYS A N 1
ATOM 586 C CA . LYS A 1 73 ? -7.974 3.860 3.684 1.00 68.81 73 LYS A CA 1
ATOM 587 C C . LYS A 1 73 ? -6.895 4.683 4.355 1.00 68.81 73 LYS A C 1
ATOM 589 O O . LYS A 1 73 ? -6.977 5.909 4.338 1.00 68.81 73 LYS A O 1
ATOM 594 N N . ALA A 1 74 ? -5.909 4.017 4.946 1.00 70.38 74 ALA A N 1
ATOM 595 C CA . ALA A 1 74 ? -4.791 4.714 5.557 1.00 70.38 74 ALA A CA 1
ATOM 596 C C . ALA A 1 74 ? -4.122 5.620 4.510 1.00 70.38 74 ALA A C 1
ATOM 598 O O . ALA A 1 74 ? -3.680 5.166 3.449 1.00 70.38 74 ALA A O 1
ATOM 599 N N . GLY A 1 75 ? -4.116 6.918 4.798 1.00 74.25 75 GLY A N 1
ATOM 600 C CA . GLY A 1 75 ? -3.457 7.944 4.004 1.00 74.25 75 GLY A CA 1
ATOM 601 C C . GLY A 1 75 ? -1.945 7.913 4.216 1.00 74.25 75 GLY A C 1
ATOM 602 O O . GLY A 1 75 ? -1.410 7.014 4.862 1.00 74.25 75 GLY A O 1
ATOM 603 N N . PHE A 1 76 ? -1.241 8.898 3.666 1.00 81.94 76 PHE A N 1
ATOM 604 C CA . PHE A 1 76 ? 0.126 9.177 4.096 1.00 81.94 76 PHE A CA 1
ATOM 605 C C . PHE A 1 76 ? 0.114 9.978 5.403 1.00 81.94 76 PHE A C 1
ATOM 607 O O . PHE A 1 76 ? -0.751 10.837 5.595 1.00 81.94 76 PHE A O 1
ATOM 614 N N . SER A 1 77 ? 1.102 9.752 6.272 1.00 83.69 77 SER A N 1
ATOM 615 C CA . SER A 1 77 ? 1.454 10.732 7.309 1.00 83.69 77 SER A CA 1
ATOM 616 C C . SER A 1 77 ? 2.006 12.010 6.667 1.00 83.69 77 SER A C 1
ATOM 618 O O . SER A 1 77 ? 2.383 12.001 5.496 1.00 83.69 77 SER A O 1
ATOM 620 N N . GLU A 1 78 ? 2.109 13.117 7.408 1.00 83.69 78 GLU A N 1
ATOM 621 C CA . GLU A 1 78 ? 2.711 14.352 6.872 1.00 83.69 78 GLU A CA 1
ATOM 622 C C . GLU A 1 78 ? 4.154 14.127 6.387 1.00 83.69 78 GLU A C 1
ATOM 624 O O . GLU A 1 78 ? 4.546 14.602 5.319 1.00 83.69 78 GLU A O 1
ATOM 629 N N . GLU A 1 79 ? 4.929 13.330 7.126 1.00 86.56 79 GLU A N 1
ATOM 630 C CA . GLU A 1 79 ? 6.296 12.956 6.753 1.00 86.56 79 GLU A CA 1
ATOM 631 C C . GLU A 1 79 ? 6.322 12.100 5.482 1.00 86.56 79 GLU A C 1
ATOM 633 O O . GLU A 1 79 ? 7.095 12.364 4.557 1.00 86.56 79 GLU A O 1
ATOM 638 N N . GLN A 1 80 ? 5.447 11.093 5.401 1.00 90.88 80 GLN A N 1
ATOM 639 C CA . GLN A 1 80 ? 5.327 10.248 4.215 1.00 90.88 80 GLN A CA 1
ATOM 640 C C . GLN A 1 80 ? 4.853 11.051 3.006 1.00 90.88 80 GLN A C 1
ATOM 642 O O . GLN A 1 80 ? 5.375 10.855 1.914 1.00 90.88 80 GLN A O 1
ATOM 647 N N . GLN A 1 81 ? 3.923 11.987 3.194 1.00 90.19 81 GLN A N 1
ATOM 648 C CA . GLN A 1 81 ? 3.413 12.857 2.142 1.00 90.19 81 GLN A CA 1
ATOM 649 C C . GLN A 1 81 ? 4.534 13.734 1.577 1.00 90.19 81 GLN A C 1
ATOM 651 O O . GLN A 1 81 ? 4.648 13.868 0.360 1.00 90.19 81 GLN A O 1
ATOM 656 N N . ALA A 1 82 ? 5.396 14.287 2.434 1.00 92.62 82 ALA A N 1
ATOM 657 C CA . ALA A 1 82 ? 6.545 15.081 2.006 1.00 92.62 82 ALA A CA 1
ATOM 658 C C . ALA A 1 82 ? 7.584 14.249 1.233 1.00 92.62 82 ALA A C 1
ATOM 660 O O . ALA A 1 82 ? 8.192 14.743 0.281 1.00 92.62 82 ALA A O 1
ATOM 661 N N . ILE A 1 83 ? 7.790 12.984 1.618 1.00 95.00 83 ILE A N 1
ATOM 662 C CA . ILE A 1 83 ? 8.635 12.045 0.862 1.00 95.00 83 ILE A CA 1
ATOM 663 C C . ILE A 1 83 ? 7.978 11.710 -0.482 1.00 95.00 83 ILE A C 1
ATOM 665 O O . ILE A 1 83 ? 8.635 11.775 -1.521 1.00 95.00 83 ILE A O 1
ATOM 669 N N . TRP A 1 84 ? 6.682 11.396 -0.471 1.00 94.06 84 TRP A N 1
ATOM 670 C CA . TRP A 1 84 ? 5.920 11.032 -1.661 1.00 94.06 84 TRP A CA 1
ATOM 671 C C . TRP A 1 84 ? 5.920 12.155 -2.697 1.00 94.06 84 TRP A C 1
ATOM 673 O O . TRP A 1 84 ? 6.243 11.899 -3.847 1.00 94.06 84 TRP A O 1
ATOM 683 N N . GLN A 1 85 ? 5.698 13.408 -2.292 1.00 93.12 85 GLN A N 1
ATOM 684 C CA . GLN A 1 85 ? 5.738 14.572 -3.192 1.00 93.12 85 GLN A CA 1
ATOM 685 C C . GLN A 1 85 ? 7.075 14.740 -3.932 1.00 93.12 85 GLN A C 1
ATOM 687 O O . GLN A 1 85 ? 7.103 15.290 -5.031 1.00 93.12 85 GLN A O 1
ATOM 692 N N . LYS A 1 86 ? 8.189 14.275 -3.350 1.00 94.06 86 LYS A N 1
ATOM 693 C CA . LYS A 1 86 ? 9.505 14.276 -4.009 1.00 94.06 86 LYS A CA 1
ATOM 694 C C . LYS A 1 86 ? 9.697 13.066 -4.923 1.00 94.06 86 LYS A C 1
ATOM 696 O O . LYS A 1 86 ? 10.331 13.193 -5.963 1.00 94.06 86 LYS A O 1
ATOM 701 N N . ALA A 1 87 ? 9.186 11.904 -4.518 1.00 94.12 87 ALA A N 1
ATOM 702 C CA . ALA A 1 87 ? 9.362 10.642 -5.234 1.00 94.12 87 ALA A CA 1
ATOM 703 C C . ALA A 1 87 ? 8.402 10.484 -6.425 1.00 94.12 87 ALA A C 1
ATOM 705 O O . ALA A 1 87 ? 8.800 9.978 -7.467 1.00 94.12 87 ALA A O 1
ATOM 706 N N . GLU A 1 88 ? 7.155 10.932 -6.288 1.00 91.88 88 GLU A N 1
ATOM 707 C CA . GLU A 1 88 ? 6.096 10.845 -7.298 1.00 91.88 88 GLU A CA 1
ATOM 708 C C . GLU A 1 88 ? 6.525 11.328 -8.695 1.00 91.88 88 GLU A C 1
ATOM 710 O O . GLU A 1 88 ? 6.381 10.548 -9.638 1.00 91.88 88 GLU A O 1
ATOM 715 N N . PRO A 1 89 ? 7.112 12.531 -8.877 1.00 91.75 89 PRO A N 1
ATOM 716 C CA . PRO A 1 89 ? 7.515 12.993 -10.207 1.00 91.75 89 PRO A CA 1
ATOM 717 C C . PRO A 1 89 ? 8.666 12.182 -10.822 1.00 91.75 89 PRO A C 1
ATOM 719 O O . PRO A 1 89 ? 8.881 12.266 -12.029 1.00 91.75 89 PRO A O 1
ATOM 722 N N . LEU A 1 90 ? 9.407 11.400 -10.026 1.00 91.94 90 LEU A N 1
ATOM 723 C CA . LEU A 1 90 ? 10.471 10.524 -10.528 1.00 91.94 90 LEU A CA 1
ATOM 724 C C . LEU A 1 90 ? 9.904 9.247 -11.162 1.00 91.94 90 LEU A C 1
ATOM 726 O O . LEU A 1 90 ? 10.558 8.647 -12.018 1.00 91.94 90 LEU A O 1
ATOM 730 N N . PHE A 1 91 ? 8.690 8.832 -10.782 1.00 88.94 91 PHE A N 1
ATOM 731 C CA . PHE A 1 91 ? 8.007 7.692 -11.392 1.00 88.94 91 PHE A CA 1
ATOM 732 C C . PHE A 1 91 ? 7.521 8.039 -12.808 1.00 88.94 91 PHE A C 1
ATOM 734 O O . PHE A 1 91 ? 6.386 8.472 -13.020 1.00 88.94 91 PHE A O 1
ATOM 741 N N . GLY A 1 92 ? 8.409 7.834 -13.782 1.00 81.88 92 GLY A N 1
ATOM 742 C CA . GLY A 1 92 ? 8.108 7.820 -15.213 1.00 81.88 92 GLY A CA 1
ATOM 743 C C . GLY A 1 92 ? 7.743 6.419 -15.715 1.00 81.88 92 GLY A C 1
ATOM 744 O O . GLY A 1 92 ? 7.050 5.663 -15.037 1.00 81.88 92 GLY A O 1
ATOM 745 N N . ASP A 1 93 ? 8.233 6.072 -16.905 1.00 75.88 93 ASP A N 1
ATOM 746 C CA . ASP A 1 93 ? 8.001 4.761 -17.532 1.00 75.88 93 ASP A CA 1
ATOM 747 C C . ASP A 1 93 ? 8.836 3.623 -16.927 1.00 75.88 93 ASP A C 1
ATOM 749 O O . ASP A 1 93 ? 8.472 2.453 -17.069 1.00 75.88 93 ASP A O 1
ATOM 753 N N . GLU A 1 94 ? 9.946 3.965 -16.270 1.00 82.06 94 GLU A N 1
ATOM 754 C CA . GLU A 1 94 ? 10.920 3.027 -15.712 1.00 82.06 94 GLU A CA 1
ATOM 755 C C . GLU A 1 94 ? 10.657 2.734 -14.225 1.00 82.06 94 GLU A C 1
ATOM 757 O O . GLU A 1 94 ? 10.183 3.604 -13.483 1.00 82.06 94 GLU A O 1
ATOM 762 N N . PRO A 1 95 ? 10.989 1.521 -13.748 1.00 88.25 95 PRO A N 1
ATOM 763 C CA . PRO A 1 95 ? 10.817 1.166 -12.355 1.00 88.25 95 PRO A CA 1
ATOM 764 C C . PRO A 1 95 ? 11.919 1.761 -11.499 1.00 88.25 95 PRO A C 1
ATOM 766 O O . PRO A 1 95 ? 13.085 1.831 -11.892 1.00 88.25 95 PRO A O 1
ATOM 769 N N . TRP A 1 96 ? 11.574 2.011 -10.245 1.00 93.81 96 TRP A N 1
ATOM 770 C CA . TRP A 1 96 ? 12.537 2.456 -9.258 1.00 93.81 96 TRP A CA 1
ATOM 771 C C . TRP A 1 96 ? 12.758 1.430 -8.162 1.00 93.81 96 TRP A C 1
ATOM 773 O O . TRP A 1 96 ? 11.831 0.788 -7.658 1.00 93.81 96 TRP A O 1
ATOM 783 N N . TRP A 1 97 ? 14.018 1.311 -7.755 1.00 95.31 97 TRP A N 1
ATOM 784 C CA . TRP A 1 97 ? 14.372 0.654 -6.509 1.00 95.31 97 TRP A CA 1
ATOM 785 C C . TRP A 1 97 ? 14.244 1.628 -5.344 1.00 95.31 97 TRP A C 1
ATOM 787 O O . TRP A 1 97 ? 14.676 2.775 -5.446 1.00 95.31 97 TRP A O 1
ATOM 797 N N . VAL A 1 98 ? 13.762 1.133 -4.202 1.00 96.31 98 VAL A N 1
ATOM 798 C CA . VAL A 1 98 ? 13.665 1.904 -2.946 1.00 96.31 98 VAL A CA 1
ATOM 799 C C . VAL A 1 98 ? 14.974 2.627 -2.627 1.00 96.31 98 VAL A C 1
ATOM 801 O O . VAL A 1 98 ? 14.966 3.819 -2.342 1.00 96.31 98 VAL A O 1
ATOM 804 N N . ARG A 1 99 ? 16.104 1.913 -2.696 1.00 96.69 99 ARG A N 1
ATOM 805 C CA . ARG A 1 99 ? 17.429 2.459 -2.373 1.00 96.69 99 ARG A CA 1
ATOM 806 C C . ARG A 1 99 ? 17.833 3.599 -3.303 1.00 96.69 99 ARG A C 1
ATOM 808 O O . ARG A 1 99 ? 18.483 4.541 -2.864 1.00 96.69 99 ARG A O 1
ATOM 815 N N . ASP A 1 100 ? 17.503 3.482 -4.582 1.00 96.31 100 ASP A N 1
ATOM 816 C CA . ASP A 1 100 ? 17.932 4.455 -5.580 1.00 96.31 100 ASP A CA 1
ATOM 817 C C . ASP A 1 100 ? 17.054 5.713 -5.487 1.00 96.31 100 ASP A C 1
ATOM 819 O O . ASP A 1 100 ? 17.597 6.812 -5.465 1.00 96.31 100 ASP A O 1
ATOM 823 N N . LEU A 1 101 ? 15.743 5.561 -5.249 1.00 95.62 101 LEU A N 1
ATOM 824 C CA . LEU A 1 101 ? 14.865 6.684 -4.889 1.00 95.62 101 LEU A CA 1
ATOM 825 C C . LEU A 1 101 ? 15.317 7.381 -3.612 1.00 95.62 101 LEU A C 1
ATOM 827 O O . LEU A 1 101 ? 15.411 8.600 -3.591 1.00 95.62 101 LEU A O 1
ATOM 831 N N . ALA A 1 102 ? 15.634 6.619 -2.563 1.00 96.25 102 ALA A N 1
ATOM 832 C CA . ALA A 1 102 ? 16.072 7.187 -1.294 1.00 96.25 102 ALA A CA 1
ATOM 833 C C . ALA A 1 102 ? 17.325 8.063 -1.460 1.00 96.25 102 ALA A C 1
ATOM 835 O O . ALA A 1 102 ? 17.422 9.128 -0.852 1.00 96.25 102 ALA A O 1
ATOM 836 N N . LYS A 1 103 ? 18.257 7.642 -2.325 1.00 96.75 103 LYS A N 1
ATOM 837 C CA . LYS A 1 103 ? 19.435 8.438 -2.689 1.00 96.75 103 LYS A CA 1
ATOM 838 C C . LYS A 1 103 ? 19.064 9.685 -3.484 1.00 96.75 103 LYS A C 1
ATOM 840 O O . LYS A 1 103 ? 19.540 10.759 -3.137 1.00 96.75 103 LYS A O 1
ATOM 845 N N . GLU A 1 104 ? 18.221 9.543 -4.503 1.00 95.75 104 GLU A N 1
ATOM 846 C CA . GLU A 1 104 ? 17.810 10.644 -5.382 1.00 95.75 104 GLU A CA 1
ATOM 847 C C . GLU A 1 104 ? 17.070 11.747 -4.610 1.00 95.75 104 GLU A C 1
ATOM 849 O O . GLU A 1 104 ? 17.317 12.935 -4.805 1.00 95.75 104 GLU A O 1
ATOM 854 N N . THR A 1 105 ? 16.208 11.368 -3.664 1.00 94.19 105 THR A N 1
ATOM 855 C CA . THR A 1 105 ? 15.425 12.313 -2.854 1.00 94.19 105 THR A CA 1
ATOM 856 C C . THR A 1 105 ? 16.115 12.737 -1.556 1.00 94.19 105 THR A C 1
ATOM 858 O O . THR A 1 105 ? 15.556 13.548 -0.810 1.00 94.19 105 THR A O 1
ATOM 861 N N . GLY A 1 106 ? 17.300 12.192 -1.257 1.00 94.25 106 GLY A N 1
ATOM 862 C CA . GLY A 1 106 ? 18.054 12.475 -0.033 1.00 94.25 106 GLY A CA 1
ATOM 863 C C . GLY A 1 106 ? 17.316 12.080 1.251 1.00 94.25 106 GLY A C 1
ATOM 864 O O . GLY A 1 106 ? 17.363 12.807 2.242 1.00 94.25 106 GLY A O 1
ATOM 865 N N . THR A 1 107 ? 16.588 10.965 1.232 1.00 95.31 107 THR A N 1
ATOM 866 C CA . THR A 1 107 ? 15.773 10.473 2.355 1.00 95.31 107 THR A CA 1
ATOM 867 C C . THR A 1 107 ? 16.356 9.195 2.944 1.00 95.31 107 THR A C 1
ATOM 869 O O . THR A 1 107 ? 17.019 8.433 2.244 1.00 95.31 107 THR A O 1
ATOM 872 N N . ASP A 1 108 ? 16.047 8.909 4.208 1.00 96.44 108 ASP A N 1
ATOM 873 C CA . ASP A 1 108 ? 16.363 7.608 4.798 1.00 96.44 108 ASP A CA 1
ATOM 874 C C . ASP A 1 108 ? 15.705 6.456 4.011 1.00 96.44 108 ASP A C 1
ATOM 876 O O . ASP A 1 108 ? 14.553 6.546 3.574 1.00 96.44 108 ASP A O 1
ATOM 880 N N . GLU A 1 109 ? 16.444 5.360 3.822 1.00 95.75 109 GLU A N 1
ATOM 881 C CA . GLU A 1 109 ? 15.989 4.224 3.015 1.00 95.75 109 GLU A CA 1
ATOM 882 C C . GLU A 1 109 ? 14.791 3.510 3.653 1.00 95.75 109 GLU A C 1
ATOM 884 O O . GLU A 1 109 ? 13.877 3.075 2.948 1.00 95.75 109 GLU A O 1
ATOM 889 N N . GLN A 1 110 ? 14.770 3.385 4.982 1.00 92.94 110 GLN A N 1
ATOM 890 C CA 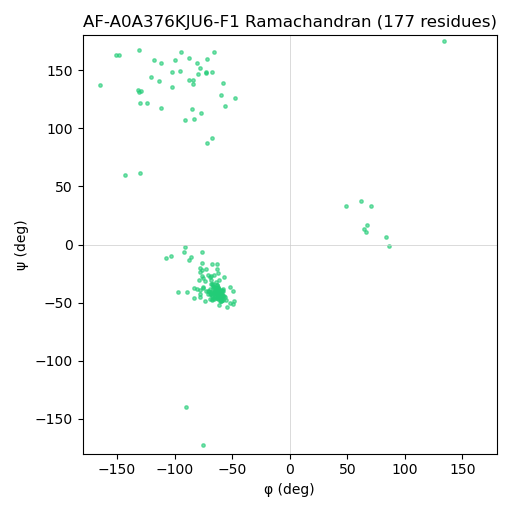. GLN A 1 110 ? 13.670 2.738 5.684 1.00 92.94 110 GLN A CA 1
ATOM 891 C C . GLN A 1 110 ? 12.412 3.609 5.650 1.00 92.94 110 GLN A C 1
ATOM 893 O O . GLN A 1 110 ? 11.326 3.078 5.408 1.00 92.94 110 GLN A O 1
ATOM 898 N N . ALA A 1 111 ? 12.553 4.925 5.812 1.00 92.38 111 ALA A N 1
ATOM 899 C CA . ALA A 1 111 ? 11.449 5.866 5.643 1.00 92.38 111 ALA A CA 1
ATOM 900 C C . ALA A 1 111 ? 10.871 5.801 4.218 1.00 92.38 111 ALA A C 1
ATOM 902 O O . ALA A 1 111 ? 9.668 5.596 4.055 1.00 92.38 111 ALA A O 1
ATOM 903 N N . MET A 1 112 ? 11.725 5.849 3.185 1.00 96.12 112 MET A N 1
ATOM 904 C CA . MET A 1 112 ? 11.306 5.694 1.785 1.00 96.12 112 MET A CA 1
ATOM 905 C C . MET A 1 112 ? 10.580 4.362 1.558 1.00 96.12 112 MET A C 1
ATOM 907 O O . MET A 1 112 ? 9.517 4.324 0.941 1.00 96.12 112 MET A O 1
ATOM 911 N N . ARG A 1 113 ? 11.105 3.256 2.102 1.00 94.88 113 ARG A N 1
ATOM 912 C CA . ARG A 1 113 ? 10.473 1.934 1.991 1.00 94.88 113 ARG A CA 1
ATOM 913 C C . ARG A 1 113 ? 9.056 1.924 2.556 1.00 94.88 113 ARG A C 1
ATOM 915 O O . ARG A 1 113 ? 8.173 1.320 1.950 1.00 94.88 113 ARG A O 1
ATOM 922 N N . LEU A 1 114 ? 8.846 2.534 3.721 1.00 90.81 114 LEU A N 1
ATOM 923 C CA . LEU A 1 114 ? 7.531 2.597 4.359 1.00 90.81 114 LEU A CA 1
ATOM 924 C C . LEU A 1 114 ? 6.565 3.467 3.550 1.00 90.81 114 LEU A C 1
ATOM 926 O O . LEU A 1 114 ? 5.456 3.015 3.275 1.00 90.81 114 LEU A O 1
ATOM 930 N N . THR A 1 115 ? 7.010 4.636 3.080 1.00 92.75 115 THR A N 1
ATOM 931 C CA . THR A 1 115 ? 6.211 5.505 2.203 1.00 92.75 115 THR A CA 1
ATOM 932 C C . THR A 1 115 ? 5.792 4.782 0.924 1.00 92.75 115 THR A C 1
ATOM 934 O O . THR A 1 115 ? 4.615 4.773 0.583 1.00 92.75 115 THR A O 1
ATOM 937 N N . LEU A 1 116 ? 6.712 4.105 0.230 1.00 93.50 116 LEU A N 1
ATOM 938 C CA . LEU A 1 116 ? 6.386 3.390 -1.011 1.00 93.50 116 LEU A CA 1
ATOM 939 C C . LEU A 1 116 ? 5.468 2.184 -0.773 1.00 93.50 116 LEU A C 1
ATOM 941 O O . LEU A 1 116 ? 4.601 1.897 -1.595 1.00 93.50 116 LEU A O 1
ATOM 945 N N . ARG A 1 117 ? 5.597 1.496 0.368 1.00 90.44 117 ARG A N 1
ATOM 946 C CA . ARG A 1 117 ? 4.634 0.450 0.752 1.00 90.44 117 ARG A CA 1
ATOM 947 C C . ARG A 1 117 ? 3.238 1.021 0.961 1.00 90.44 117 ARG A C 1
ATOM 949 O O . ARG A 1 117 ? 2.280 0.413 0.497 1.00 90.44 117 ARG A O 1
ATOM 956 N N . GLN A 1 118 ? 3.135 2.174 1.615 1.00 87.38 118 GLN A N 1
ATOM 957 C CA . GLN A 1 118 ? 1.862 2.857 1.817 1.00 87.38 118 GLN A CA 1
ATOM 958 C C . GLN A 1 118 ? 1.252 3.303 0.480 1.00 87.38 118 GLN A C 1
ATOM 960 O O . GLN A 1 118 ? 0.084 3.031 0.210 1.00 87.38 118 GLN A O 1
ATOM 965 N N . ALA A 1 119 ? 2.068 3.875 -0.410 1.00 89.06 119 ALA A N 1
ATOM 966 C CA . ALA A 1 119 ? 1.664 4.247 -1.766 1.00 89.06 119 ALA A CA 1
ATOM 967 C C . ALA A 1 119 ? 1.150 3.037 -2.565 1.00 89.06 119 ALA A C 1
ATOM 969 O O . ALA A 1 119 ? 0.171 3.134 -3.308 1.00 89.06 119 ALA A O 1
ATOM 970 N N . ALA A 1 120 ? 1.791 1.878 -2.393 1.00 88.31 120 ALA A N 1
ATOM 971 C CA . ALA A 1 120 ? 1.372 0.643 -3.038 1.00 88.31 120 ALA A CA 1
ATOM 972 C C . ALA A 1 120 ? 0.054 0.096 -2.478 1.00 88.31 120 ALA A C 1
ATOM 974 O O . ALA A 1 120 ? -0.808 -0.327 -3.244 1.00 88.31 120 ALA A O 1
ATOM 975 N N . GLN A 1 121 ? -0.148 0.160 -1.160 1.00 83.12 121 GLN A N 1
ATOM 976 C CA . GLN A 1 121 ? -1.420 -0.217 -0.531 1.00 83.12 121 GLN A CA 1
ATOM 977 C C . GLN A 1 121 ? -2.579 0.689 -0.967 1.00 83.12 121 GLN A C 1
ATOM 979 O O . GLN A 1 121 ? -3.707 0.218 -1.099 1.00 83.12 121 GLN A O 1
ATOM 984 N N . GLN A 1 122 ? -2.304 1.965 -1.247 1.00 81.00 122 GLN A N 1
ATOM 985 C CA . GLN A 1 122 ? -3.278 2.899 -1.820 1.00 81.00 122 GLN A CA 1
ATOM 986 C C . GLN A 1 122 ? -3.527 2.681 -3.322 1.00 81.00 122 GLN A C 1
ATOM 988 O O . GLN A 1 122 ? -4.415 3.317 -3.887 1.00 81.00 122 GLN A O 1
ATOM 993 N N . GLY A 1 123 ? -2.773 1.793 -3.978 1.00 82.31 123 GLY A N 1
ATOM 994 C CA . GLY A 1 123 ? -2.904 1.539 -5.410 1.00 82.31 123 GLY A CA 1
ATOM 995 C C . GLY A 1 123 ? -2.412 2.702 -6.273 1.00 82.31 123 GLY A C 1
ATOM 996 O O . GLY A 1 123 ? -2.972 2.944 -7.341 1.00 82.31 123 GLY A O 1
ATOM 997 N N . ILE A 1 124 ? -1.383 3.425 -5.828 1.00 87.06 124 ILE A N 1
ATOM 998 C CA . ILE A 1 124 ? -0.719 4.466 -6.631 1.00 87.06 124 ILE A CA 1
ATOM 999 C C . ILE A 1 124 ? 0.427 3.852 -7.450 1.00 87.06 124 ILE A C 1
ATOM 1001 O O . ILE A 1 124 ? 0.610 4.149 -8.632 1.00 87.06 124 ILE A O 1
ATOM 1005 N N . ILE A 1 125 ? 1.170 2.940 -6.822 1.00 92.19 125 ILE A N 1
ATOM 1006 C CA . ILE A 1 125 ? 2.275 2.181 -7.416 1.00 92.19 125 ILE A CA 1
ATOM 1007 C C . ILE A 1 125 ? 2.115 0.689 -7.120 1.00 92.19 125 ILE A C 1
ATOM 1009 O O . ILE A 1 125 ? 1.341 0.291 -6.256 1.00 92.19 125 ILE A O 1
ATOM 1013 N N . THR A 1 126 ? 2.882 -0.147 -7.807 1.00 91.81 126 THR A N 1
ATOM 1014 C CA . THR A 1 126 ? 2.853 -1.603 -7.653 1.00 91.81 126 THR A CA 1
ATOM 1015 C C . THR A 1 126 ? 4.262 -2.145 -7.486 1.00 91.81 126 THR A C 1
ATOM 1017 O O . THR A 1 126 ? 5.155 -1.832 -8.275 1.00 91.81 126 THR A O 1
AT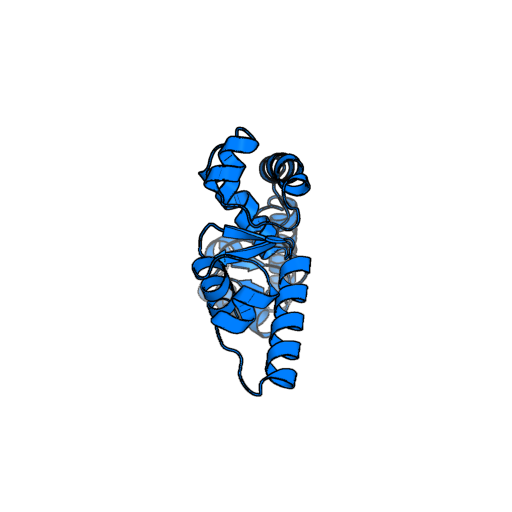OM 1020 N N . ALA A 1 127 ? 4.463 -2.986 -6.471 1.00 93.50 127 ALA A N 1
ATOM 1021 C CA . ALA A 1 127 ? 5.708 -3.724 -6.293 1.00 93.50 127 ALA A CA 1
ATOM 1022 C C . ALA A 1 127 ? 5.703 -4.988 -7.161 1.00 93.50 127 ALA A C 1
ATOM 1024 O O . ALA A 1 127 ? 5.033 -5.957 -6.818 1.00 93.50 127 ALA A O 1
ATOM 1025 N N . ILE A 1 128 ? 6.489 -5.011 -8.239 1.00 91.19 128 ILE A N 1
ATOM 1026 C CA . ILE A 1 128 ? 6.654 -6.230 -9.058 1.00 91.19 128 ILE A CA 1
ATOM 1027 C C . ILE A 1 128 ? 7.575 -7.259 -8.390 1.00 91.19 128 ILE A C 1
ATOM 1029 O O . ILE A 1 128 ? 7.477 -8.458 -8.604 1.00 91.19 128 ILE A O 1
ATOM 1033 N N . VAL A 1 129 ? 8.500 -6.786 -7.559 1.00 92.44 129 VAL A N 1
ATOM 1034 C CA . VAL A 1 129 ? 9.349 -7.604 -6.695 1.00 92.44 129 VAL A CA 1
ATOM 1035 C C . VAL A 1 129 ? 9.685 -6.771 -5.464 1.00 92.44 129 VAL A C 1
ATOM 1037 O O . VAL A 1 129 ? 9.540 -5.546 -5.469 1.00 92.44 129 VAL A O 1
ATOM 1040 N N . LYS A 1 130 ? 10.150 -7.419 -4.393 1.00 90.25 130 LYS A N 1
ATOM 1041 C CA . LYS A 1 130 ? 10.569 -6.731 -3.169 1.00 90.25 130 LYS A CA 1
ATOM 1042 C C . LYS A 1 130 ? 11.487 -5.541 -3.487 1.00 90.25 130 LYS A C 1
ATOM 1044 O O . LYS A 1 130 ? 12.522 -5.703 -4.128 1.00 90.25 130 LYS A O 1
ATOM 1049 N N . ASP A 1 131 ? 11.096 -4.375 -2.976 1.00 93.19 131 ASP A N 1
ATOM 1050 C CA . ASP A 1 131 ? 11.791 -3.088 -3.088 1.00 93.19 131 ASP A CA 1
ATOM 1051 C C . ASP A 1 131 ? 11.902 -2.503 -4.512 1.00 93.19 131 ASP A C 1
ATOM 1053 O O . ASP A 1 131 ? 12.639 -1.534 -4.701 1.00 93.19 131 ASP A O 1
ATOM 1057 N N . ARG A 1 132 ? 11.160 -3.024 -5.500 1.00 94.12 132 ARG A N 1
ATOM 1058 C CA . ARG A 1 132 ? 11.091 -2.453 -6.853 1.00 94.12 132 ARG A CA 1
ATOM 1059 C C . ARG A 1 132 ? 9.654 -2.140 -7.251 1.00 94.12 132 ARG A C 1
ATOM 1061 O O . ARG A 1 132 ? 8.826 -3.048 -7.324 1.00 94.12 132 ARG A O 1
ATOM 1068 N N . TYR A 1 133 ? 9.399 -0.876 -7.571 1.00 95.00 133 TYR A N 1
ATOM 1069 C CA . TYR A 1 133 ? 8.058 -0.359 -7.822 1.00 95.00 133 TYR A CA 1
ATOM 1070 C C . TYR A 1 133 ? 7.913 0.228 -9.227 1.00 95.00 133 TYR A C 1
ATOM 1072 O O . TYR A 1 133 ? 8.834 0.864 -9.738 1.00 95.00 133 TYR A O 1
ATOM 1080 N N . TYR A 1 134 ? 6.732 0.032 -9.808 1.00 93.06 134 TYR A N 1
ATOM 1081 C CA . TYR A 1 134 ? 6.251 0.666 -11.035 1.00 93.06 134 TYR A CA 1
ATOM 1082 C C . TYR A 1 134 ? 5.015 1.511 -10.750 1.00 93.06 134 TYR A C 1
ATOM 1084 O O . TYR A 1 134 ? 4.292 1.256 -9.786 1.00 93.06 134 TYR A O 1
ATOM 1092 N N . ARG A 1 135 ? 4.731 2.465 -11.636 1.00 91.19 135 ARG A N 1
ATOM 1093 C CA . ARG A 1 135 ? 3.437 3.144 -11.672 1.00 91.19 135 ARG A CA 1
ATOM 1094 C C . ARG A 1 135 ? 2.360 2.207 -12.234 1.00 91.19 135 ARG A C 1
ATOM 1096 O O . ARG A 1 135 ? 2.647 1.320 -13.039 1.00 91.19 135 ARG A O 1
ATOM 1103 N N . ASN A 1 136 ? 1.128 2.359 -11.756 1.00 86.44 136 ASN A N 1
ATOM 1104 C CA . ASN A 1 136 ? 0.059 1.399 -12.046 1.00 86.44 136 ASN A CA 1
ATOM 1105 C C . ASN A 1 136 ? -0.397 1.376 -13.506 1.00 86.44 136 ASN A C 1
ATOM 1107 O O . ASN A 1 136 ? -0.775 0.322 -14.009 1.00 86.44 136 ASN A O 1
ATOM 1111 N N . ASP A 1 137 ? -0.322 2.503 -14.201 1.00 85.38 137 ASP A N 1
ATOM 1112 C CA . ASP A 1 137 ? -0.574 2.582 -15.641 1.00 85.38 137 ASP A CA 1
ATOM 1113 C C . ASP A 1 137 ? 0.363 1.670 -16.449 1.00 85.38 137 ASP A C 1
ATOM 1115 O O . ASP A 1 137 ? -0.108 0.921 -17.304 1.00 85.38 137 ASP A O 1
ATOM 1119 N N . ARG A 1 138 ? 1.655 1.618 -16.103 1.00 88.19 138 ARG A N 1
ATOM 1120 C CA . ARG A 1 138 ? 2.623 0.705 -16.737 1.00 88.19 138 ARG A CA 1
ATOM 1121 C C . ARG A 1 138 ? 2.281 -0.763 -16.498 1.00 88.19 138 ARG A C 1
ATOM 1123 O O . ARG A 1 138 ? 2.428 -1.582 -17.399 1.00 88.19 138 ARG A O 1
ATOM 1130 N N . ILE A 1 139 ? 1.761 -1.110 -15.319 1.00 88.94 139 ILE A N 1
ATOM 1131 C CA . ILE A 1 139 ? 1.296 -2.480 -15.041 1.00 88.94 139 ILE A CA 1
ATOM 1132 C C . ILE A 1 139 ? 0.118 -2.856 -15.948 1.00 88.94 139 ILE A C 1
ATOM 1134 O O . ILE A 1 139 ? 0.074 -3.971 -16.469 1.00 88.94 139 ILE A O 1
ATOM 1138 N N . VAL A 1 140 ? -0.818 -1.934 -16.185 1.00 87.38 140 VAL A N 1
ATOM 1139 C CA . VAL A 1 140 ? -1.942 -2.165 -17.107 1.00 87.38 140 VAL A CA 1
ATOM 1140 C C . VAL A 1 140 ? -1.447 -2.351 -18.543 1.00 87.38 140 VAL A C 1
ATOM 1142 O O . VAL A 1 140 ? -1.917 -3.255 -19.236 1.00 87.38 140 VAL A O 1
ATOM 1145 N N . GLU A 1 141 ? -0.469 -1.557 -18.982 1.00 88.25 141 GLU A N 1
ATOM 1146 C CA . GLU A 1 141 ? 0.172 -1.723 -20.292 1.00 88.25 141 GLU A CA 1
ATOM 1147 C C . GLU A 1 141 ? 0.846 -3.093 -20.435 1.00 88.25 141 GLU A C 1
ATOM 1149 O O . GLU A 1 141 ? 0.659 -3.763 -21.453 1.00 88.25 141 GLU A O 1
ATOM 1154 N N . PHE A 1 142 ? 1.561 -3.558 -19.405 1.00 89.06 142 PHE A N 1
ATOM 1155 C CA . PHE A 1 142 ? 2.166 -4.893 -19.404 1.00 89.06 142 PHE A CA 1
ATOM 1156 C C . PHE A 1 142 ? 1.110 -5.992 -19.526 1.00 89.06 142 PHE A C 1
ATOM 1158 O O . PHE A 1 142 ? 1.274 -6.905 -20.334 1.00 89.06 142 PHE A O 1
ATOM 1165 N N . ALA A 1 143 ? 0.002 -5.884 -18.789 1.00 87.75 143 ALA A N 1
ATOM 1166 C CA . ALA A 1 143 ? -1.095 -6.842 -18.881 1.00 87.75 143 ALA A CA 1
ATOM 1167 C C . ALA A 1 143 ? -1.725 -6.867 -20.285 1.00 87.75 143 ALA A C 1
ATOM 1169 O O . ALA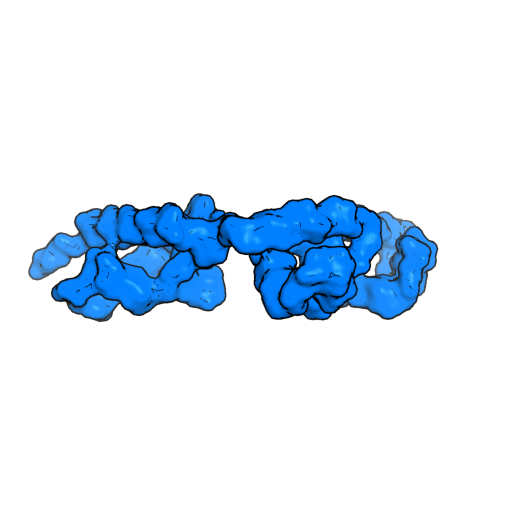 A 1 143 ? -2.030 -7.942 -20.798 1.00 87.75 143 ALA A O 1
ATOM 1170 N N . ASN A 1 144 ? -1.904 -5.706 -20.924 1.00 88.25 144 ASN A N 1
ATOM 1171 C CA . ASN A 1 144 ? -2.404 -5.631 -22.299 1.00 88.25 144 ASN A CA 1
ATOM 1172 C C . ASN A 1 144 ? -1.436 -6.307 -23.278 1.00 88.25 144 ASN A C 1
ATOM 1174 O O . ASN A 1 144 ? -1.858 -7.148 -24.065 1.00 88.25 144 ASN A O 1
ATOM 1178 N N . MET A 1 145 ? -0.137 -6.030 -23.157 1.00 86.62 145 MET A N 1
ATOM 1179 C CA . MET A 1 145 ? 0.874 -6.635 -24.022 1.00 86.62 145 MET A CA 1
ATOM 1180 C C . MET A 1 145 ? 0.946 -8.161 -23.873 1.00 86.62 145 MET A C 1
ATOM 1182 O O . MET A 1 145 ? 1.118 -8.865 -24.864 1.00 86.62 145 MET A O 1
ATOM 1186 N N . ILE A 1 146 ? 0.784 -8.684 -22.653 1.00 85.56 146 ILE A N 1
ATOM 1187 C CA . ILE A 1 146 ? 0.719 -10.133 -22.410 1.00 85.56 146 ILE A CA 1
ATOM 1188 C C . ILE A 1 146 ? -0.489 -10.750 -23.131 1.00 85.56 146 ILE A C 1
ATOM 1190 O O . ILE A 1 146 ? -0.344 -11.797 -23.761 1.00 85.56 146 ILE A O 1
ATOM 1194 N N . ARG A 1 147 ? -1.659 -10.095 -23.097 1.00 85.88 147 ARG A N 1
ATOM 1195 C CA . ARG A 1 147 ? -2.860 -10.572 -23.810 1.00 85.88 147 ARG A CA 1
ATOM 1196 C C . ARG A 1 147 ? -2.683 -10.561 -25.326 1.00 85.88 147 ARG A C 1
ATOM 1198 O O . ARG A 1 147 ? -3.145 -11.489 -25.983 1.00 85.88 147 ARG A O 1
ATOM 1205 N N . ASP A 1 148 ? -2.022 -9.543 -25.870 1.00 86.94 148 ASP A N 1
ATOM 1206 C CA . ASP A 1 148 ? -1.748 -9.462 -27.308 1.00 86.94 148 ASP A CA 1
ATOM 1207 C C . ASP A 1 148 ? -0.799 -10.586 -27.752 1.00 86.94 148 ASP A C 1
ATOM 1209 O O . ASP A 1 148 ? -1.032 -11.236 -28.768 1.00 86.94 148 ASP A O 1
ATOM 1213 N N . LEU A 1 149 ? 0.237 -10.876 -26.957 1.00 84.38 149 LEU A N 1
ATOM 1214 C CA . LEU A 1 149 ? 1.179 -11.967 -27.234 1.00 84.38 149 LEU A CA 1
ATOM 1215 C C . LEU A 1 149 ? 0.512 -13.346 -27.211 1.00 84.38 149 LEU A C 1
ATOM 1217 O O . LEU A 1 149 ? 0.845 -14.199 -28.033 1.00 84.38 149 LEU A O 1
ATOM 1221 N N . ASP A 1 150 ? -0.431 -13.569 -26.295 1.00 83.12 150 ASP A N 1
ATOM 1222 C CA . ASP A 1 150 ? -1.203 -14.814 -26.254 1.00 83.12 150 ASP A CA 1
ATOM 1223 C C . ASP A 1 150 ? -2.052 -14.997 -27.526 1.00 83.12 150 ASP A C 1
ATOM 1225 O O . ASP A 1 150 ? -2.079 -16.079 -28.110 1.00 83.12 150 ASP A O 1
ATOM 1229 N N . GLN A 1 151 ? -2.665 -13.918 -28.027 1.00 83.38 151 GLN A N 1
ATOM 1230 C CA . GLN A 1 151 ? -3.447 -13.946 -29.270 1.00 83.38 151 GLN A CA 1
ATOM 1231 C C . GLN A 1 151 ? -2.584 -14.146 -30.524 1.00 83.38 151 GLN A C 1
ATOM 1233 O O . GLN A 1 151 ? -3.003 -14.847 -31.444 1.00 83.38 151 GLN A O 1
ATOM 1238 N N . GLU A 1 152 ? -1.398 -13.536 -30.581 1.00 81.94 152 GLU A N 1
ATOM 1239 C CA . GLU A 1 152 ? -0.512 -13.600 -31.750 1.00 81.94 152 GLU A CA 1
ATOM 1240 C C . GLU A 1 152 ? 0.262 -14.925 -31.842 1.00 81.94 152 GLU A C 1
ATOM 1242 O O . GLU A 1 152 ? 0.382 -15.496 -32.928 1.00 81.94 152 GLU A O 1
ATOM 1247 N N . CYS A 1 153 ? 0.785 -15.420 -30.717 1.00 75.19 153 CYS A N 1
ATOM 1248 C CA . CYS A 1 153 ? 1.706 -16.560 -30.690 1.00 75.19 153 CYS A CA 1
ATOM 1249 C C . CYS A 1 153 ? 1.081 -17.852 -30.136 1.00 75.19 153 CYS A C 1
ATOM 1251 O O . CYS A 1 153 ? 1.701 -18.913 -30.235 1.00 75.19 153 CYS A O 1
ATOM 1253 N N . GLY A 1 154 ? -0.111 -17.790 -29.527 1.00 71.75 154 GLY A N 1
ATOM 1254 C CA . GLY A 1 154 ? -0.748 -18.927 -28.843 1.00 71.75 154 GLY A CA 1
ATOM 1255 C C . GLY A 1 154 ? -0.003 -19.405 -27.588 1.00 71.75 154 GLY A C 1
ATOM 1256 O O . GLY A 1 154 ? -0.265 -20.499 -27.090 1.00 71.75 154 GLY A O 1
ATOM 1257 N N . SER A 1 155 ? 0.984 -18.631 -27.129 1.00 71.50 155 SER A N 1
ATOM 1258 C CA . SER A 1 155 ? 1.793 -18.879 -25.938 1.00 71.50 155 SER A CA 1
ATOM 1259 C C . SER A 1 155 ? 2.531 -17.598 -25.552 1.00 71.50 155 SER A C 1
ATOM 1261 O O . SER A 1 155 ? 3.143 -16.952 -26.400 1.00 71.50 155 SER A O 1
ATOM 1263 N N . THR A 1 156 ? 2.584 -17.274 -24.261 1.00 67.69 156 THR A N 1
ATOM 1264 C CA . THR A 1 156 ? 3.447 -16.202 -23.745 1.00 67.69 156 THR A CA 1
ATOM 1265 C C . THR A 1 156 ? 4.805 -16.778 -23.350 1.00 67.69 156 THR A C 1
ATOM 1267 O O . THR A 1 156 ? 4.927 -17.457 -22.330 1.00 67.69 156 THR A O 1
ATOM 1270 N N . CYS A 1 157 ? 5.854 -16.515 -24.134 1.00 73.50 157 CYS A N 1
ATOM 1271 C CA . CYS A 1 157 ? 7.222 -16.834 -23.724 1.00 73.50 157 CYS A CA 1
ATOM 1272 C C . CYS A 1 157 ? 7.973 -15.577 -23.254 1.00 73.50 157 CYS A C 1
ATOM 1274 O O . CYS A 1 157 ? 7.762 -14.467 -23.745 1.00 73.50 157 CYS A O 1
ATOM 1276 N N . ALA A 1 158 ? 8.891 -15.744 -22.295 1.00 75.12 158 ALA A N 1
ATOM 1277 C CA . ALA A 1 158 ? 9.656 -14.626 -21.737 1.00 75.12 158 ALA A CA 1
ATOM 1278 C C . ALA A 1 158 ? 10.560 -13.922 -22.767 1.00 75.12 158 ALA A C 1
ATOM 1280 O O . ALA A 1 158 ? 10.968 -12.788 -22.529 1.00 75.12 158 ALA A O 1
ATOM 1281 N N . ALA A 1 159 ? 10.903 -14.584 -23.880 1.00 80.06 159 ALA A N 1
ATOM 1282 C CA . ALA A 1 159 ? 11.682 -13.974 -24.954 1.00 80.06 159 ALA A CA 1
ATOM 1283 C C . ALA A 1 159 ? 10.830 -12.982 -25.759 1.00 80.06 159 ALA A C 1
ATOM 1285 O O . ALA A 1 159 ? 11.237 -11.834 -25.890 1.00 80.06 159 ALA A O 1
ATOM 1286 N N . ASP A 1 160 ? 9.624 -13.374 -26.173 1.00 81.94 160 ASP A N 1
ATOM 1287 C CA . ASP A 1 160 ? 8.725 -12.511 -26.954 1.00 81.94 160 ASP A CA 1
ATOM 1288 C C . ASP A 1 160 ? 8.266 -11.300 -26.136 1.00 81.94 160 ASP A C 1
ATOM 1290 O O . ASP A 1 160 ? 8.268 -10.169 -26.620 1.00 81.94 160 ASP A O 1
ATOM 1294 N N . PHE A 1 161 ? 7.955 -11.518 -24.854 1.00 83.12 161 PHE A N 1
ATOM 1295 C CA . PHE A 1 161 ? 7.594 -10.435 -23.942 1.00 83.12 161 PHE A CA 1
ATOM 1296 C C . PHE A 1 161 ? 8.743 -9.443 -23.742 1.00 83.12 161 PHE A C 1
ATOM 1298 O O . PHE A 1 161 ? 8.543 -8.232 -23.797 1.00 83.12 161 PHE A O 1
ATOM 1305 N N . ARG A 1 162 ? 9.968 -9.953 -23.566 1.00 85.62 162 ARG A N 1
ATOM 1306 C CA . ARG A 1 162 ? 11.181 -9.133 -23.483 1.00 85.62 162 ARG A CA 1
ATOM 1307 C C . ARG A 1 162 ? 11.387 -8.320 -24.760 1.00 85.62 162 ARG A C 1
ATOM 1309 O O . ARG A 1 162 ? 11.657 -7.126 -24.669 1.00 85.62 162 ARG A O 1
ATOM 1316 N N . ASP A 1 163 ? 11.286 -8.966 -25.916 1.00 84.88 163 ASP A N 1
ATOM 1317 C CA . ASP A 1 163 ? 11.595 -8.359 -27.212 1.00 84.88 163 ASP A CA 1
ATOM 1318 C C . ASP A 1 163 ? 10.572 -7.281 -27.581 1.00 84.88 163 ASP A C 1
ATOM 1320 O O . ASP A 1 163 ? 10.948 -6.242 -28.121 1.00 84.88 163 ASP A O 1
ATOM 1324 N N . ARG A 1 164 ? 9.303 -7.469 -27.200 1.00 82.38 164 ARG A N 1
ATOM 1325 C CA . ARG A 1 164 ? 8.243 -6.475 -27.403 1.00 82.38 164 ARG A CA 1
ATOM 1326 C C . ARG A 1 164 ? 8.323 -5.299 -26.429 1.00 82.38 164 ARG A C 1
ATOM 1328 O O . ARG A 1 164 ? 8.067 -4.169 -26.830 1.00 82.38 164 ARG A O 1
ATOM 1335 N N . LEU A 1 165 ? 8.714 -5.541 -25.176 1.00 80.62 165 LEU A N 1
ATOM 1336 C CA . LEU A 1 165 ? 8.920 -4.478 -24.185 1.00 80.62 165 LEU A CA 1
ATOM 1337 C C . LEU A 1 165 ? 10.241 -3.719 -24.353 1.00 80.62 165 LEU A C 1
ATOM 1339 O O . LEU A 1 165 ? 10.390 -2.635 -23.796 1.00 80.62 165 LEU A O 1
ATOM 1343 N N . GLY A 1 166 ? 11.228 -4.300 -25.037 1.00 80.88 166 GLY A N 1
ATOM 1344 C CA . GLY A 1 166 ? 12.579 -3.741 -25.119 1.00 80.88 166 GLY A CA 1
ATOM 1345 C C . GLY A 1 166 ? 13.341 -3.750 -23.785 1.00 80.88 166 GLY A C 1
ATOM 1346 O O . GLY A 1 166 ? 14.339 -3.047 -23.639 1.00 80.88 166 GLY A O 1
ATOM 1347 N N . VAL A 1 167 ? 12.894 -4.538 -22.801 1.00 80.69 167 VAL A N 1
ATOM 1348 C CA . VAL A 1 167 ? 13.509 -4.608 -21.464 1.00 80.69 167 VAL A CA 1
ATOM 1349 C C . VAL A 1 167 ? 14.517 -5.752 -21.352 1.00 80.69 167 VAL A C 1
ATOM 1351 O O . VAL A 1 167 ? 14.552 -6.677 -22.155 1.00 80.69 167 VAL A O 1
ATOM 1354 N N . GLY A 1 168 ? 15.354 -5.748 -20.313 1.00 83.31 168 GLY A N 1
ATOM 1355 C CA . GLY A 1 168 ? 16.245 -6.878 -20.038 1.00 83.31 168 GLY A CA 1
ATOM 1356 C C . GLY A 1 168 ? 15.486 -8.148 -19.621 1.00 83.31 168 GLY A C 1
ATOM 1357 O O . GLY A 1 168 ? 14.486 -8.081 -18.908 1.00 83.31 168 GLY A O 1
ATOM 1358 N N . ARG A 1 169 ? 16.020 -9.335 -19.961 1.00 86.38 169 ARG A N 1
ATOM 1359 C CA . ARG A 1 169 ? 15.421 -10.652 -19.624 1.00 86.38 169 ARG A CA 1
ATOM 1360 C C . ARG A 1 169 ? 15.033 -10.790 -18.146 1.00 86.38 169 ARG A C 1
ATOM 1362 O O . ARG A 1 169 ? 13.993 -11.354 -17.837 1.00 86.38 169 ARG A O 1
ATOM 1369 N N . LYS A 1 170 ? 15.866 -10.284 -17.232 1.00 87.25 170 LYS A N 1
ATOM 1370 C CA . LYS A 1 170 ? 15.601 -10.342 -15.787 1.00 87.25 170 LYS A CA 1
ATOM 1371 C C . LYS A 1 170 ? 14.335 -9.572 -15.406 1.00 87.25 170 LYS A C 1
ATOM 1373 O O . LYS A 1 170 ? 13.563 -10.055 -14.592 1.00 87.25 170 LYS A O 1
ATOM 1378 N N . LEU A 1 171 ? 14.139 -8.391 -15.988 1.00 84.69 171 LEU A N 1
ATOM 1379 C CA . LEU A 1 171 ? 12.975 -7.556 -15.714 1.00 84.69 171 LEU A CA 1
ATOM 1380 C C . LEU A 1 171 ? 11.709 -8.173 -16.318 1.00 84.69 171 LEU A C 1
ATOM 1382 O O . LEU A 1 171 ? 10.703 -8.253 -15.627 1.00 84.69 171 LEU A O 1
ATOM 1386 N N . ALA A 1 172 ? 11.797 -8.688 -17.548 1.00 87.69 172 ALA A N 1
ATOM 1387 C CA . ALA A 1 172 ? 10.703 -9.415 -18.189 1.00 87.69 172 ALA A CA 1
ATOM 1388 C C . ALA A 1 172 ? 10.210 -10.592 -17.327 1.00 87.69 172 ALA A C 1
ATOM 1390 O O . ALA A 1 172 ? 9.018 -10.705 -17.074 1.00 87.69 172 ALA A O 1
ATOM 1391 N N . ILE A 1 173 ? 11.128 -11.422 -16.813 1.00 88.75 173 ILE A N 1
ATOM 1392 C CA . ILE A 1 173 ? 10.777 -12.545 -15.927 1.00 88.75 173 ILE A CA 1
ATOM 1393 C C . ILE A 1 173 ? 10.108 -12.048 -14.641 1.00 88.75 173 ILE A C 1
ATOM 1395 O O . ILE A 1 173 ? 9.074 -12.577 -14.271 1.00 88.75 173 ILE A O 1
ATOM 1399 N N . GLN A 1 174 ? 10.642 -11.010 -13.994 1.00 89.56 174 GLN A N 1
ATOM 1400 C CA . GLN A 1 174 ? 10.061 -10.484 -12.751 1.00 89.56 174 GLN A CA 1
ATOM 1401 C C . GLN A 1 174 ? 8.651 -9.916 -12.938 1.00 89.56 174 GLN A C 1
ATOM 1403 O O . GLN A 1 174 ? 7.828 -10.029 -12.040 1.00 89.56 174 GLN A O 1
ATOM 1408 N N . ILE A 1 175 ? 8.373 -9.297 -14.087 1.00 88.62 175 ILE A N 1
ATOM 1409 C CA . ILE A 1 175 ? 7.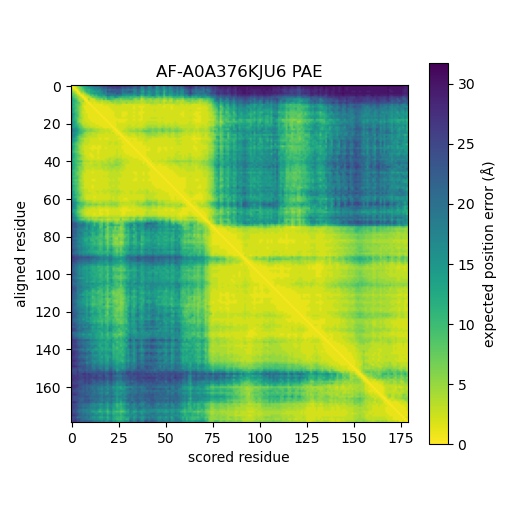025 -8.824 -14.416 1.00 88.62 175 ILE A CA 1
ATOM 1410 C C . ILE A 1 175 ? 6.089 -10.017 -14.649 1.00 88.62 175 ILE A C 1
ATOM 1412 O O . ILE A 1 175 ? 4.967 -10.004 -14.159 1.00 88.62 175 ILE A O 1
ATOM 1416 N N . LEU A 1 176 ? 6.546 -11.056 -15.355 1.00 88.25 176 LEU A N 1
ATOM 1417 C CA . LEU A 1 176 ? 5.756 -12.272 -15.572 1.00 88.25 176 LEU A CA 1
ATOM 1418 C C . LEU A 1 176 ? 5.515 -13.069 -14.281 1.00 88.25 176 LEU A C 1
ATOM 1420 O O . LEU A 1 176 ? 4.462 -13.663 -14.152 1.00 88.25 176 LEU A O 1
ATOM 1424 N N . GLU A 1 177 ? 6.460 -13.084 -13.336 1.00 89.62 177 GLU A N 1
ATOM 1425 C CA . GLU A 1 177 ? 6.305 -13.721 -12.014 1.00 89.62 177 GLU A CA 1
ATOM 1426 C C . GLU A 1 177 ? 5.376 -12.940 -11.074 1.00 89.62 177 GLU A C 1
ATOM 1428 O O . GLU A 1 177 ? 4.902 -13.491 -10.081 1.00 89.62 177 GLU A O 1
ATOM 1433 N N . TYR A 1 178 ? 5.177 -11.647 -11.339 1.00 88.88 178 TYR A N 1
ATOM 1434 C CA . TYR A 1 178 ? 4.258 -10.807 -10.577 1.00 88.88 178 TYR A CA 1
ATOM 1435 C C . TYR A 1 178 ? 2.789 -11.085 -10.934 1.00 88.88 178 TYR A C 1
ATOM 1437 O O . TYR A 1 178 ? 1.937 -11.020 -10.045 1.00 88.88 178 TYR A O 1
ATOM 1445 N N . PHE A 1 179 ? 2.504 -11.352 -12.213 1.00 85.00 179 PHE A N 1
ATOM 1446 C CA . PHE A 1 179 ? 1.172 -11.722 -12.702 1.00 85.00 179 PHE A CA 1
ATOM 1447 C C . PHE A 1 179 ? 0.847 -13.193 -12.423 1.00 85.00 179 PHE A C 1
ATOM 1449 O O . PHE A 1 179 ? -0.346 -13.463 -12.156 1.00 85.00 179 PHE A O 1
#

Nearest PDB structures (foldseek):
  5lzd-assembly1_z  TM=7.942E-01  e=5.218E-24  Escherichia coli
  2pjp-assembly1_A  TM=9.935E-01  e=1.503E-14  Escherichia coli
  1lva-assembly1_A  TM=7.579E-01  e=5.025E-09  Neomoorella thermoacetica
  2ply-assembly3_B  TM=6.019E-01  e=2.558E-09  Neomoorella thermoacetica
  2ply-assembly3_A  TM=5.812E-01  e=1.940E-08  Neomoorella thermoacetica

Mean predicted aligned error: 9.9 Å

Sequence (179 aa):
MRRLPLAGNGKILDTLATYHEQHRDEPGPGRERLRRMALPMEDEALVLLLIEKMRESGDILSHHGWLHLPDHKAGFSEEQQAIWQKAEPLFGDEPWWVRDLAKETGTDEQAMRLTLRQAAQQGIITAIVKDRYYRNDRIVEFANMIRDLDQECGSTCAADFRDRLGVGRKLAIQILEYF

InterPro domains:
  IPR015190 Translation elongation factor SelB, winged helix, type 2 [PF09106] (13-69)
  IPR015191 Elongation factor SelB, fourth winged-helix domain [PF09107] (150-179)
  IPR036388 Winged helix-like DNA-binding domain superfamily [G3DSA:1.10.10.10] (76-135)
  IPR036388 Winged helix-like DNA-binding domain superfamily [G3DSA:1.10.10.10] (136-179)
  IPR036390 Winged helix DNA-binding domain superfamily [SSF46785] (10-73)
  IPR036390 Winged helix DNA-binding domain superfamily [SSF46785] (77-135)
  IPR036390 Winged helix DNA-binding domain superfamily [SSF46785] (140-179)
  IPR048931 Selenocysteine-specific elongation factor, second winged helix domain [PF21214] (76-134)

Foldseek 3Di:
DDPDQPVLVVQLLVQFVVQCVVQLQDPTDALVVSCCRRPVPDDPVVSSVNVVVCCVVQCWDDDPRHIHGPPRQRDHDPLLVVLCVQQVVVQDLDKDFLVVSCVVSVHDSVSSLSSVVSCVSVQQWHDLDPRIIHGNVNLVVLVVVQVVCCVPPVDDDLVVSCVVVVHDSVVSVSSVVSD

Secondary structure (DSSP, 8-state):
----HHHHHHHHHHHHHHHHHH-TTS---BHHHHHHHH-TTS-HHHHHHHHHHHHHHTSSEEETTEEE-TT------HHHHHHHHHHGGG-SSS-EEHHHHHHHTT--HHHHHHHHHHHHHTTSEEEEETTEEEEHHHHHHHHHHHHHHHHHHSS--HHHHHHHHT--HHHHHHHHHH-

Organism: Escherichia coli (NCBI:txid562)

Solvent-accessible surface area (backbone atoms only — not comparable to full-atom values): 10136 Å² total; per-residue (Å²): 136,83,94,52,78,68,71,50,50,54,44,44,52,54,45,51,51,54,46,41,74,76,37,43,49,43,70,45,51,40,67,72,54,46,41,55,72,51,48,64,89,52,63,64,70,62,53,54,51,47,52,51,52,34,41,75,72,55,68,29,41,74,60,100,67,22,37,29,48,75,85,63,68,48,47,66,40,76,68,38,43,59,51,43,70,63,49,56,81,69,59,56,98,60,69,46,41,38,65,57,50,12,59,76,69,73,44,58,49,68,60,41,44,51,37,53,50,48,39,31,76,69,65,58,30,41,70,51,45,94,63,30,37,36,45,47,69,58,53,53,52,52,54,51,51,52,55,51,38,34,73,74,66,76,51,80,48,63,64,61,55,12,65,73,69,72,49,55,64,72,57,35,46,41,52,61,74,56,106

Radius of gyration: 21.85 Å; Cα contacts (8 Å, |Δi|>4): 199; chains: 1; bounding box: 49×34×64 Å

pLDDT: mean 87.02, std 9.38, range [38.09, 96.75]